Protein AF-A0A194PNR5-F1 (afdb_monomer_lite)

Structure (mmCIF, N/CA/C/O backbone):
data_AF-A0A194PNR5-F1
#
_entry.id   AF-A0A194PNR5-F1
#
loop_
_atom_site.group_PDB
_atom_site.id
_atom_site.type_symbol
_atom_site.label_atom_id
_atom_site.label_alt_id
_atom_site.label_comp_id
_atom_site.label_asym_id
_atom_site.label_entity_id
_atom_site.label_seq_id
_atom_site.pdbx_PDB_ins_code
_atom_site.Cartn_x
_atom_site.Cartn_y
_atom_site.Cartn_z
_atom_site.occupancy
_atom_site.B_iso_or_equiv
_atom_site.auth_seq_id
_atom_site.auth_comp_id
_atom_site.auth_asym_id
_atom_site.auth_atom_id
_atom_site.pdbx_PDB_model_num
ATOM 1 N N . MET A 1 1 ? -35.615 -24.068 -2.447 1.00 48.09 1 MET A N 1
ATOM 2 C CA . MET A 1 1 ? -34.932 -22.770 -2.609 1.00 48.09 1 MET A CA 1
ATOM 3 C C . MET A 1 1 ? -33.584 -23.070 -3.225 1.00 48.09 1 MET A C 1
ATOM 5 O O . MET A 1 1 ? -32.696 -23.543 -2.535 1.00 48.09 1 MET A O 1
ATOM 9 N N . SER A 1 2 ? -33.494 -22.966 -4.545 1.00 50.47 2 SER A N 1
ATOM 10 C CA . SER A 1 2 ? -32.242 -23.115 -5.280 1.00 50.47 2 SER A CA 1
ATOM 11 C C . SER A 1 2 ? -31.395 -21.875 -5.019 1.00 50.47 2 SER A C 1
ATOM 13 O O . SER A 1 2 ? -31.847 -20.767 -5.311 1.00 50.47 2 SER A O 1
ATOM 15 N N . CYS A 1 3 ? -30.203 -22.051 -4.447 1.00 43.62 3 CYS A N 1
ATOM 16 C CA . CYS A 1 3 ? -29.181 -21.012 -4.466 1.00 43.62 3 CYS A CA 1
ATOM 17 C C . CYS A 1 3 ? -28.987 -20.590 -5.930 1.00 43.62 3 CYS A C 1
ATOM 19 O O . CYS A 1 3 ? -28.830 -21.480 -6.773 1.00 43.62 3 CYS A O 1
ATOM 21 N N . PRO A 1 4 ? -29.049 -19.292 -6.274 1.00 53.44 4 PRO A N 1
ATOM 22 C CA . PRO A 1 4 ? -28.615 -18.875 -7.595 1.00 53.44 4 PRO A CA 1
ATOM 23 C C . PRO A 1 4 ? -27.159 -19.320 -7.735 1.00 53.44 4 PRO A C 1
ATOM 25 O O . PRO A 1 4 ? -26.351 -19.087 -6.835 1.00 53.44 4 PRO A O 1
ATOM 28 N N . ILE A 1 5 ? -26.863 -20.035 -8.820 1.00 54.12 5 ILE A N 1
ATOM 29 C CA . ILE A 1 5 ? -25.494 -20.327 -9.229 1.00 54.12 5 ILE A CA 1
ATOM 30 C C . ILE A 1 5 ? -24.894 -18.953 -9.503 1.00 54.12 5 ILE A C 1
ATOM 32 O O . ILE A 1 5 ? -25.179 -18.333 -10.522 1.00 54.12 5 ILE A O 1
ATOM 36 N N . GLN A 1 6 ? -24.197 -18.413 -8.511 1.00 61.06 6 GLN A N 1
ATOM 37 C CA . GLN A 1 6 ? -23.341 -17.260 -8.696 1.00 61.06 6 GLN A CA 1
ATOM 38 C C . GLN A 1 6 ? -22.326 -17.737 -9.731 1.00 61.06 6 GLN A C 1
ATOM 40 O O . GLN A 1 6 ? -21.701 -18.772 -9.505 1.00 61.06 6 GLN A O 1
ATOM 45 N N . ASP A 1 7 ? -22.252 -17.090 -10.893 1.00 58.50 7 ASP A N 1
ATOM 46 C CA . ASP A 1 7 ? -21.174 -17.341 -11.846 1.00 58.50 7 ASP A CA 1
ATOM 47 C C . ASP A 1 7 ? -19.871 -17.041 -11.097 1.00 58.50 7 ASP A C 1
ATOM 49 O O . ASP A 1 7 ? -19.477 -15.882 -10.960 1.00 58.50 7 ASP A O 1
ATOM 53 N N . VAL A 1 8 ? -19.276 -18.073 -10.492 1.00 61.47 8 VAL A N 1
ATOM 54 C CA . VAL A 1 8 ? -18.017 -17.967 -9.763 1.00 61.47 8 VAL A CA 1
ATOM 55 C C . VAL A 1 8 ? -16.959 -17.827 -10.840 1.00 61.47 8 VAL A C 1
ATOM 57 O O . VAL A 1 8 ? -16.452 -18.814 -11.366 1.00 61.47 8 VAL A O 1
ATOM 60 N N . VAL A 1 9 ? -16.712 -16.584 -11.245 1.00 67.00 9 VAL A N 1
ATOM 61 C CA . VAL A 1 9 ? -15.513 -16.242 -12.001 1.00 67.00 9 VAL A CA 1
ATOM 62 C C . VAL A 1 9 ? -14.339 -16.652 -11.119 1.00 67.00 9 VAL A C 1
ATOM 64 O O . VAL A 1 9 ? -14.309 -16.301 -9.942 1.00 67.00 9 VAL A O 1
ATOM 67 N N . GLU A 1 10 ? -13.431 -17.457 -11.662 1.00 80.19 10 GLU A N 1
ATOM 68 C CA . GLU A 1 10 ? -12.218 -17.859 -10.957 1.00 80.19 10 GLU A CA 1
ATOM 69 C C . GLU A 1 10 ? -11.399 -16.596 -10.661 1.00 80.19 10 GLU A C 1
ATOM 71 O O . GLU A 1 10 ? -11.011 -15.869 -11.570 1.00 80.19 10 GLU A O 1
ATOM 76 N N . GLU A 1 11 ? -11.252 -16.267 -9.379 1.00 84.81 11 GLU A N 1
ATOM 77 C CA . GLU A 1 11 ? -10.558 -15.060 -8.937 1.00 84.81 11 GLU A CA 1
ATOM 78 C C . GLU A 1 11 ? -9.052 -15.322 -8.922 1.00 84.81 11 GLU A C 1
ATOM 80 O O . GLU A 1 11 ? -8.588 -16.224 -8.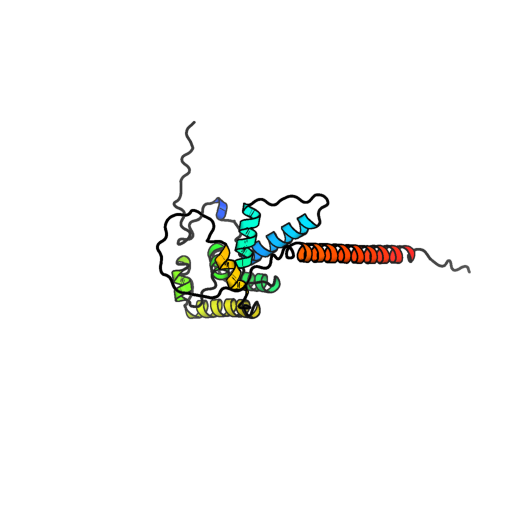220 1.00 84.81 11 GLU A O 1
ATOM 85 N N . ASP A 1 12 ? -8.284 -14.506 -9.641 1.00 87.31 12 ASP A N 1
ATOM 86 C CA . ASP A 1 12 ? -6.826 -14.588 -9.649 1.00 87.31 12 ASP A CA 1
ATOM 87 C C . ASP A 1 12 ? -6.188 -13.199 -9.542 1.00 87.31 12 ASP A C 1
ATOM 89 O O . ASP A 1 12 ? -6.235 -12.371 -10.454 1.00 87.31 12 ASP A O 1
ATOM 93 N N . ALA A 1 13 ? -5.542 -12.947 -8.403 1.00 87.56 13 ALA A N 1
ATOM 94 C CA . ALA A 1 13 ? -4.825 -11.704 -8.153 1.00 87.56 13 ALA A CA 1
ATOM 95 C C . ALA A 1 13 ? -3.566 -11.550 -9.027 1.00 87.56 13 ALA A C 1
ATOM 97 O O . ALA A 1 13 ? -3.143 -10.413 -9.256 1.00 87.56 13 ALA A O 1
ATOM 98 N N . ALA A 1 14 ? -2.975 -12.652 -9.508 1.00 87.38 14 ALA A N 1
ATOM 99 C CA . ALA A 1 14 ? -1.842 -12.633 -10.433 1.00 87.38 14 ALA A CA 1
ATOM 100 C C . ALA A 1 14 ? -2.248 -12.065 -11.800 1.00 87.38 14 ALA A C 1
ATOM 102 O O . ALA A 1 14 ? -1.509 -11.262 -12.366 1.00 87.38 14 ALA A O 1
ATOM 103 N N . ASP A 1 15 ? -3.458 -12.396 -12.253 1.00 86.50 15 ASP A N 1
ATOM 104 C CA . ASP A 1 15 ? -4.041 -11.935 -13.517 1.00 86.50 15 ASP A CA 1
ATOM 105 C C . ASP A 1 15 ? -4.930 -10.686 -13.361 1.00 86.50 15 ASP A C 1
ATO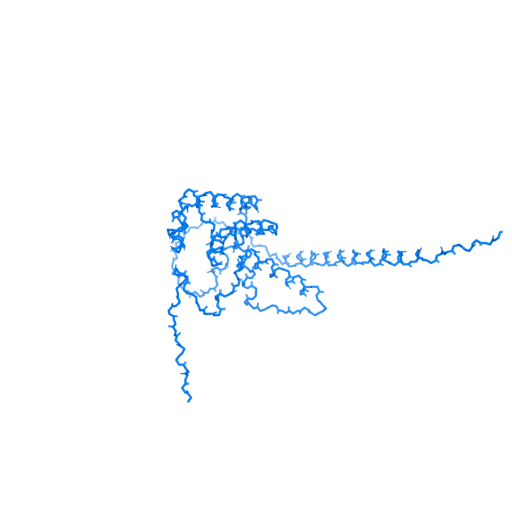M 107 O O . ASP A 1 15 ? -5.589 -10.253 -14.309 1.00 86.50 15 ASP A O 1
ATOM 111 N N . LEU A 1 16 ? -4.954 -10.080 -12.167 1.00 87.25 16 LEU A N 1
ATOM 112 C CA . LEU A 1 16 ? -5.816 -8.943 -11.813 1.00 87.25 16 LEU A CA 1
ATOM 113 C C . LEU A 1 16 ? -7.321 -9.221 -11.997 1.00 87.25 16 LEU A C 1
ATOM 115 O O . LEU A 1 16 ? -8.112 -8.299 -12.218 1.00 87.25 16 LEU A O 1
ATOM 119 N N . GLN A 1 17 ? -7.728 -10.481 -11.879 1.00 89.00 17 GLN A N 1
ATOM 120 C CA . GLN A 1 17 ? -9.115 -10.914 -11.934 1.00 89.00 17 GLN A CA 1
ATOM 121 C C . GLN A 1 17 ? -9.725 -10.819 -10.538 1.00 89.00 17 GLN A C 1
ATOM 123 O O . GLN A 1 17 ? -9.537 -11.687 -9.687 1.00 89.00 17 GLN A O 1
ATOM 128 N N . PHE A 1 18 ? -10.455 -9.731 -10.303 1.00 88.12 18 PHE A N 1
ATOM 129 C CA . PHE A 1 18 ? -11.165 -9.493 -9.052 1.00 88.12 18 PHE A CA 1
ATOM 130 C C . PHE A 1 18 ? -12.683 -9.560 -9.256 1.00 88.12 18 PHE A C 1
ATOM 132 O O . PHE A 1 18 ? -13.178 -9.229 -10.339 1.00 88.12 18 PHE A O 1
ATOM 139 N N . PRO A 1 19 ? -13.445 -9.907 -8.205 1.00 88.56 19 PRO A N 1
ATOM 140 C CA . PRO A 1 19 ? -14.896 -9.779 -8.211 1.00 88.56 19 PRO A CA 1
ATOM 141 C C . PRO A 1 19 ? -15.354 -8.353 -8.510 1.00 88.56 19 PRO A C 1
ATOM 143 O O . PRO A 1 19 ? -14.665 -7.372 -8.208 1.00 88.56 19 PRO A O 1
ATOM 146 N N . LYS A 1 20 ? -16.572 -8.224 -9.043 1.00 86.06 20 LYS A N 1
ATOM 147 C CA . LYS A 1 20 ? -17.168 -6.924 -9.400 1.00 86.06 20 LYS A CA 1
ATOM 148 C C . LYS A 1 20 ? -17.315 -5.998 -8.190 1.00 86.06 20 LYS A C 1
ATOM 150 O O . LYS A 1 20 ? -17.293 -4.780 -8.340 1.00 86.06 20 LYS A O 1
ATOM 155 N N . GLU A 1 21 ? -17.414 -6.554 -6.984 1.00 88.31 21 GLU A N 1
ATOM 156 C CA . GLU A 1 21 ? -17.430 -5.803 -5.728 1.00 88.31 21 GLU A CA 1
ATOM 157 C C . GLU A 1 21 ? -16.130 -5.012 -5.495 1.00 88.31 21 GLU A C 1
ATOM 159 O O . GLU A 1 21 ? -16.155 -3.970 -4.837 1.00 88.31 21 GLU A O 1
ATOM 164 N N . PHE A 1 22 ? -15.004 -5.467 -6.055 1.00 87.25 22 PHE A N 1
ATOM 165 C CA . PHE A 1 22 ? -13.685 -4.859 -5.874 1.00 87.25 22 PHE A CA 1
ATOM 166 C C . PHE A 1 22 ? -13.204 -4.029 -7.067 1.00 87.25 22 PHE A C 1
ATOM 168 O O . PHE A 1 22 ? -12.191 -3.342 -6.944 1.00 87.25 22 PHE A O 1
ATOM 175 N N . GLU A 1 23 ? -13.946 -4.000 -8.176 1.00 83.38 23 GLU A N 1
ATOM 176 C CA . GLU A 1 23 ? -13.578 -3.255 -9.390 1.00 83.38 23 GLU A CA 1
ATOM 177 C C . GLU A 1 23 ? -13.331 -1.761 -9.102 1.00 83.38 23 GLU A C 1
ATOM 179 O O . GLU A 1 23 ? -12.362 -1.162 -9.570 1.00 83.38 23 GLU A O 1
ATOM 184 N N . ASN A 1 24 ? -14.164 -1.165 -8.244 1.00 83.75 24 ASN A N 1
ATOM 185 C CA . ASN A 1 24 ? -14.037 0.236 -7.840 1.00 83.75 24 ASN A CA 1
ATOM 186 C C . ASN A 1 24 ? -13.426 0.428 -6.447 1.00 83.75 24 ASN A C 1
ATOM 188 O O . ASN A 1 24 ? -13.219 1.573 -6.034 1.00 83.75 24 ASN A O 1
ATOM 192 N N . ALA A 1 25 ? -13.090 -0.648 -5.733 1.00 88.75 25 ALA A N 1
ATOM 193 C CA . ALA A 1 25 ? -12.555 -0.555 -4.380 1.00 88.75 25 ALA A CA 1
ATOM 194 C C . ALA A 1 25 ? -11.219 0.197 -4.362 1.00 88.75 25 ALA A C 1
ATOM 196 O O . ALA A 1 25 ? -10.419 0.111 -5.295 1.00 88.75 25 ALA A O 1
ATOM 197 N N . GLU A 1 26 ? -10.975 0.978 -3.313 1.00 90.12 26 GLU A N 1
ATOM 198 C CA . GLU A 1 26 ? -9.664 1.576 -3.076 1.00 90.12 26 GLU A CA 1
ATOM 199 C C . GLU A 1 26 ? -8.825 0.682 -2.173 1.00 90.12 26 GLU A C 1
ATOM 201 O O . GLU A 1 26 ? -9.313 0.113 -1.198 1.00 90.12 26 GLU A O 1
ATOM 206 N N . THR A 1 27 ? -7.538 0.575 -2.495 1.00 92.94 27 THR A N 1
ATOM 207 C CA . THR A 1 27 ? -6.587 -0.177 -1.686 1.00 92.94 27 THR A CA 1
ATOM 208 C C . THR A 1 27 ? -5.983 0.712 -0.607 1.00 92.94 27 THR A C 1
ATOM 210 O O . THR A 1 27 ? -5.691 1.895 -0.824 1.00 92.94 27 THR A O 1
ATOM 213 N N . LEU A 1 28 ? -5.779 0.128 0.571 1.00 94.00 28 LEU A N 1
ATOM 214 C CA . LEU A 1 28 ? -5.094 0.772 1.684 1.00 94.00 28 LEU A CA 1
ATOM 215 C C . LEU A 1 28 ? -3.723 0.132 1.884 1.00 94.00 28 LEU A C 1
ATOM 217 O O . LEU A 1 28 ? -3.565 -1.088 1.828 1.00 94.00 28 LEU A O 1
ATOM 221 N N . LEU A 1 29 ? -2.726 0.969 2.137 1.00 93.75 29 LEU A N 1
ATOM 222 C CA . LEU A 1 29 ? -1.386 0.532 2.504 1.00 93.75 29 LEU A CA 1
ATOM 223 C C . LEU A 1 29 ? -1.382 0.060 3.958 1.00 93.75 29 LEU A C 1
ATOM 225 O O . LEU A 1 29 ? -2.070 0.640 4.797 1.00 93.75 29 LEU A O 1
ATOM 229 N N . ILE A 1 30 ? -0.525 -0.906 4.306 1.00 93.06 30 ILE A N 1
ATOM 230 C CA . ILE A 1 30 ? -0.388 -1.389 5.697 1.00 93.06 30 ILE A CA 1
ATOM 231 C C . ILE A 1 30 ? -0.116 -0.220 6.657 1.00 93.06 30 ILE A C 1
ATOM 233 O O . ILE A 1 30 ? -0.646 -0.172 7.763 1.00 93.06 30 ILE A O 1
ATOM 237 N N . SER A 1 31 ? 0.669 0.758 6.199 1.00 92.50 31 SER A N 1
ATOM 238 C CA . SER A 1 31 ? 1.000 1.955 6.979 1.00 92.50 31 SER A CA 1
ATOM 239 C C . SER A 1 31 ? -0.193 2.912 7.148 1.00 92.50 31 SER A C 1
ATOM 241 O O . SER A 1 31 ? -0.300 3.570 8.175 1.00 92.50 31 SER A O 1
ATOM 243 N N . GLU A 1 32 ? -1.106 2.989 6.173 1.00 92.81 32 GLU A N 1
ATOM 244 C CA . GLU A 1 32 ? -2.340 3.784 6.290 1.00 92.81 32 GLU A CA 1
ATOM 245 C C . GLU A 1 32 ? -3.322 3.121 7.251 1.00 92.81 32 GLU A C 1
ATOM 247 O O . GLU A 1 32 ? -3.893 3.791 8.110 1.00 92.81 32 GLU A O 1
ATOM 252 N N . VAL A 1 33 ? -3.482 1.799 7.133 1.00 94.56 33 VAL A N 1
ATOM 253 C CA . VAL A 1 33 ? -4.332 1.015 8.034 1.00 94.56 33 VAL A CA 1
ATOM 254 C C . VAL A 1 33 ? -3.855 1.184 9.473 1.00 94.56 33 VAL A C 1
ATOM 256 O O . VAL A 1 33 ? -4.669 1.479 10.341 1.00 94.56 33 VAL A O 1
ATOM 259 N N . ASP A 1 34 ? -2.547 1.095 9.719 1.00 93.94 34 ASP A N 1
ATOM 260 C CA . ASP A 1 34 ? -1.976 1.312 11.049 1.00 93.94 34 ASP A CA 1
ATOM 261 C C . ASP A 1 34 ? -2.380 2.667 11.645 1.00 93.94 34 ASP A C 1
ATOM 263 O O . ASP A 1 34 ? -2.903 2.730 12.755 1.00 93.94 34 ASP A O 1
ATOM 267 N N . MET A 1 35 ? -2.226 3.748 10.874 1.00 91.56 35 MET A N 1
ATOM 268 C CA . MET A 1 35 ? -2.596 5.093 11.316 1.00 91.56 35 MET A CA 1
ATOM 269 C C . MET A 1 35 ? -4.089 5.224 11.629 1.00 91.56 35 MET A C 1
ATOM 271 O O . MET A 1 35 ? -4.466 5.894 12.592 1.00 91.56 35 MET A O 1
ATOM 275 N N . LEU A 1 36 ? -4.949 4.607 10.814 1.00 93.31 36 LEU A N 1
ATOM 276 C CA . LEU A 1 36 ? -6.396 4.623 11.024 1.00 93.31 36 LEU A CA 1
ATOM 277 C C . LEU A 1 36 ? -6.778 3.860 12.297 1.00 93.31 36 LEU A C 1
ATOM 279 O O . LEU A 1 36 ? -7.606 4.340 13.075 1.00 93.31 36 LEU A O 1
ATOM 283 N N . LEU A 1 37 ? -6.154 2.704 12.537 1.00 93.75 37 LEU A N 1
ATOM 284 C CA . LEU A 1 37 ? -6.389 1.894 13.731 1.00 93.75 37 LEU A CA 1
ATOM 285 C C . LEU A 1 37 ? -5.850 2.582 14.994 1.00 93.75 37 LEU A C 1
ATOM 287 O O . LEU A 1 37 ? -6.561 2.639 15.998 1.00 93.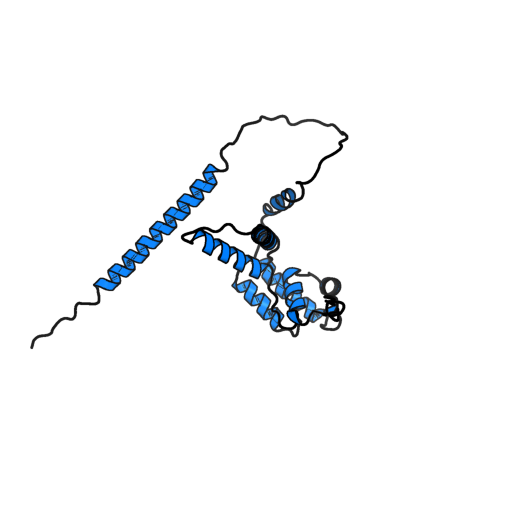75 37 LEU A O 1
ATOM 291 N N . GLU A 1 38 ? -4.651 3.172 14.944 1.00 91.69 38 GLU A N 1
ATOM 292 C CA . GLU A 1 38 ? -4.086 3.965 16.045 1.00 91.69 38 GLU A CA 1
ATOM 293 C C . GLU A 1 38 ? -4.993 5.160 16.386 1.00 91.69 38 GLU A C 1
ATOM 295 O O . GLU A 1 38 ? -5.307 5.392 17.556 1.00 91.69 38 GLU A O 1
ATOM 300 N N . HIS A 1 39 ? -5.495 5.876 15.375 1.00 91.94 39 HIS A N 1
ATOM 301 C CA . HIS A 1 39 ? -6.432 6.980 15.578 1.00 91.94 39 HIS A CA 1
ATOM 302 C C . HIS A 1 39 ? -7.758 6.509 16.191 1.00 91.94 39 HIS A C 1
ATOM 304 O O . HIS A 1 39 ? -8.251 7.114 17.144 1.00 91.94 39 HIS A O 1
ATOM 310 N N . ARG A 1 40 ? -8.326 5.399 15.700 1.00 90.88 40 ARG A N 1
ATOM 311 C CA . ARG A 1 40 ? -9.569 4.828 16.245 1.00 90.88 40 ARG A CA 1
ATOM 312 C C . ARG A 1 40 ? -9.405 4.378 17.698 1.00 90.88 40 ARG A C 1
ATOM 314 O O . ARG A 1 40 ? -10.345 4.539 18.483 1.00 90.88 40 ARG A O 1
ATOM 321 N N . LYS A 1 41 ? -8.229 3.851 18.054 1.00 89.75 41 LYS A N 1
ATOM 322 C CA . LYS A 1 41 ? -7.855 3.501 19.429 1.00 89.75 41 LYS A CA 1
ATOM 323 C C . LYS A 1 41 ? -7.780 4.737 20.321 1.00 89.75 41 LYS A C 1
ATOM 325 O O . LYS A 1 41 ? -8.433 4.767 21.359 1.00 89.75 41 LYS A O 1
ATOM 330 N N . ALA A 1 42 ? -7.080 5.782 19.884 1.00 89.94 42 ALA A N 1
ATOM 331 C CA . ALA A 1 42 ? -6.971 7.036 20.630 1.00 89.94 42 ALA A CA 1
ATOM 332 C C . ALA A 1 42 ? -8.338 7.707 20.861 1.00 89.94 42 ALA A C 1
ATOM 334 O O . ALA A 1 42 ? -8.605 8.215 21.949 1.00 89.94 42 ALA A O 1
ATOM 335 N N . GLN A 1 43 ? -9.233 7.667 19.866 1.00 90.06 43 GLN A N 1
ATOM 336 C CA . GLN A 1 43 ? -10.605 8.160 20.018 1.00 90.06 43 GLN A CA 1
ATOM 337 C C . GLN A 1 43 ? -11.368 7.405 21.113 1.00 90.06 43 GLN A C 1
ATOM 339 O O . GLN A 1 43 ? -12.049 8.035 21.918 1.00 90.06 43 GLN A O 1
ATOM 344 N N . ASN A 1 44 ? -11.216 6.082 21.174 1.00 89.50 44 ASN A N 1
ATOM 345 C CA . ASN A 1 44 ? -11.870 5.239 22.172 1.00 89.50 44 ASN A CA 1
ATOM 346 C C . ASN A 1 44 ? -11.375 5.513 23.597 1.00 89.50 44 ASN A C 1
ATOM 348 O O . ASN A 1 44 ? -12.180 5.630 24.509 1.00 89.50 44 ASN A O 1
ATOM 352 N N . GLU A 1 45 ? -10.065 5.701 23.773 1.00 87.69 45 GLU A N 1
ATOM 353 C CA . GLU A 1 45 ? -9.464 6.055 25.071 1.00 87.69 45 GLU A CA 1
ATOM 354 C C . GLU A 1 45 ? -9.904 7.443 25.575 1.00 87.69 45 GLU A C 1
ATOM 356 O O . GLU A 1 45 ? -9.832 7.736 26.771 1.00 87.69 45 GLU A O 1
ATOM 361 N N . SER A 1 46 ? -10.328 8.320 24.659 1.00 85.12 46 SER A N 1
ATOM 362 C CA . SER A 1 46 ? -10.817 9.666 24.969 1.00 85.12 46 SER A CA 1
ATOM 363 C C . SER A 1 46 ? -12.334 9.761 25.160 1.00 85.12 46 SER A C 1
ATOM 365 O O . SER A 1 46 ? -12.811 10.820 25.576 1.00 85.12 46 SER A O 1
ATOM 367 N N . ALA A 1 47 ? -13.076 8.696 24.840 1.00 85.69 47 ALA A N 1
ATOM 368 C CA . ALA A 1 47 ? -14.527 8.648 24.959 1.00 85.69 47 ALA A CA 1
ATOM 369 C C . ALA A 1 47 ? -14.967 8.527 26.427 1.00 85.69 47 ALA A C 1
ATOM 371 O O . ALA A 1 47 ? -14.214 8.060 27.281 1.00 85.69 47 ALA A O 1
ATOM 372 N N . GLU A 1 48 ? -16.191 8.970 26.724 1.00 75.38 48 GLU A N 1
ATOM 373 C CA . GLU A 1 48 ? -16.768 8.870 28.073 1.00 75.38 48 GLU A CA 1
ATOM 374 C C . GLU A 1 48 ? -17.012 7.411 28.482 1.00 75.38 48 GLU A C 1
ATOM 376 O O . GLU A 1 48 ? -16.810 7.057 29.643 1.00 75.38 48 GLU A O 1
ATOM 381 N N . GLU A 1 49 ? -17.356 6.562 27.509 1.00 78.44 49 GLU A N 1
ATOM 382 C CA . GLU A 1 49 ? -17.472 5.114 27.660 1.00 78.44 49 GLU A CA 1
ATOM 383 C C . GLU A 1 49 ? -16.454 4.417 26.750 1.00 78.44 49 GLU A C 1
ATOM 385 O O . GLU A 1 49 ? -16.559 4.447 25.520 1.00 78.44 49 GLU A O 1
ATOM 390 N N . GLU A 1 50 ? -15.446 3.801 27.366 1.00 79.19 50 GLU A N 1
ATOM 391 C CA . GLU A 1 50 ? -14.429 3.021 26.665 1.00 79.19 50 GLU A CA 1
ATOM 392 C C . GLU A 1 50 ? -15.042 1.694 26.199 1.00 79.19 50 GLU A C 1
ATOM 394 O O . GLU A 1 50 ? -15.510 0.895 27.010 1.00 79.19 50 GLU A O 1
ATOM 399 N N . GLN A 1 51 ? -15.045 1.452 24.888 1.00 83.56 51 GLN A N 1
ATOM 400 C CA . GLN A 1 51 ? -15.483 0.173 24.329 1.00 83.56 51 GLN A CA 1
ATOM 401 C C . GLN A 1 51 ? -14.285 -0.757 24.163 1.00 83.56 51 GLN A C 1
ATOM 403 O O . GLN A 1 51 ? -13.224 -0.336 23.702 1.00 83.56 51 GLN A O 1
ATOM 408 N N . GLU A 1 52 ? -14.443 -2.037 24.484 1.00 83.19 52 GLU A N 1
ATOM 409 C CA . GLU A 1 52 ? -13.411 -3.017 24.156 1.00 83.19 52 GLU A CA 1
ATOM 410 C C . GLU A 1 52 ? -13.368 -3.264 22.643 1.00 83.19 52 GLU A C 1
ATOM 412 O O . GLU A 1 52 ? -14.394 -3.412 21.973 1.00 83.19 52 GLU A O 1
ATOM 417 N N . PHE A 1 53 ? -12.159 -3.305 22.085 1.00 89.25 53 PHE A N 1
ATOM 418 C CA . PHE A 1 53 ? -11.971 -3.642 20.681 1.00 89.25 53 PHE A CA 1
ATOM 419 C C . PHE A 1 53 ? -12.103 -5.146 20.453 1.00 89.25 53 PHE A C 1
ATOM 421 O O . PHE A 1 53 ? -11.675 -5.954 21.274 1.00 89.25 53 PHE A O 1
ATOM 428 N N . SER A 1 54 ? -12.634 -5.524 19.288 1.00 92.88 54 SER A N 1
ATOM 429 C CA . SER A 1 54 ? -12.671 -6.930 18.881 1.00 92.88 54 SER A CA 1
ATOM 430 C C . SER A 1 54 ? -11.263 -7.533 18.798 1.00 92.88 54 SER A C 1
ATOM 432 O O . SER A 1 54 ? -10.278 -6.850 18.505 1.00 92.88 54 SER A O 1
ATOM 434 N N . GLU A 1 55 ? -11.168 -8.850 18.975 1.00 92.31 55 GLU A N 1
ATOM 435 C CA . GLU A 1 55 ? -9.904 -9.576 18.815 1.00 92.31 55 GLU A CA 1
ATOM 436 C C . GLU A 1 55 ? -9.296 -9.363 17.416 1.00 92.31 55 GLU A C 1
ATOM 438 O O . GLU A 1 55 ? -8.083 -9.200 17.278 1.00 92.31 55 GLU A O 1
ATOM 443 N N . VAL A 1 56 ? -10.144 -9.290 16.380 1.00 94.00 56 VAL A N 1
ATOM 444 C CA . VAL A 1 56 ? -9.730 -8.998 14.999 1.00 94.00 56 VAL A CA 1
ATOM 445 C C . VAL A 1 56 ? -9.055 -7.632 14.917 1.00 94.00 56 VAL A C 1
ATOM 447 O O . VAL A 1 56 ? -7.985 -7.520 14.329 1.00 94.00 56 VAL A O 1
ATOM 450 N N . PHE A 1 57 ? -9.619 -6.605 15.557 1.00 92.88 57 PHE A N 1
ATOM 451 C CA . PHE A 1 57 ? -9.022 -5.269 15.580 1.00 92.88 57 PHE A CA 1
ATOM 452 C C . PHE A 1 57 ? -7.627 -5.282 16.219 1.00 92.88 57 PHE A C 1
ATOM 454 O O . PHE A 1 57 ? -6.681 -4.737 15.651 1.00 92.88 57 PHE A O 1
ATOM 461 N N . MET A 1 58 ? -7.475 -5.945 17.369 1.00 90.56 58 MET A N 1
ATOM 462 C CA . MET A 1 58 ? -6.196 -6.017 18.086 1.00 90.56 58 MET A CA 1
ATOM 463 C C . MET A 1 58 ? -5.131 -6.798 17.308 1.00 90.56 58 MET A C 1
ATOM 465 O O . MET A 1 58 ? -3.969 -6.381 17.257 1.00 90.56 58 MET A O 1
ATOM 469 N N . LYS A 1 59 ? -5.520 -7.900 16.657 1.00 94.31 59 LYS A N 1
ATOM 470 C CA . LYS A 1 59 ? -4.635 -8.665 15.768 1.00 94.31 59 LYS A CA 1
ATOM 471 C C . LYS A 1 59 ? -4.191 -7.831 14.570 1.00 94.31 59 LYS A C 1
ATOM 473 O O . LYS A 1 59 ? -2.993 -7.783 14.295 1.00 94.31 59 LYS A O 1
ATOM 478 N N . THR A 1 60 ? -5.116 -7.134 13.908 1.00 94.00 60 THR A N 1
ATOM 479 C CA . THR A 1 60 ? -4.791 -6.283 12.756 1.00 94.00 60 THR A CA 1
ATOM 480 C C . THR A 1 60 ? -3.870 -5.139 13.159 1.00 94.00 60 THR A C 1
ATOM 482 O O . THR A 1 60 ? -2.853 -4.950 12.505 1.00 94.00 60 THR A O 1
ATOM 485 N N . LEU A 1 61 ? -4.144 -4.448 14.271 1.00 91.50 61 LEU A N 1
ATOM 486 C CA . LEU A 1 61 ? -3.273 -3.382 14.778 1.00 91.50 61 LEU A CA 1
ATOM 487 C C . LEU A 1 61 ? -1.860 -3.900 15.086 1.00 91.50 61 LEU A C 1
ATOM 489 O O . LEU A 1 61 ? -0.870 -3.248 14.773 1.00 91.50 61 LEU A O 1
ATOM 493 N N . THR A 1 62 ? -1.748 -5.092 15.674 1.00 91.44 62 THR A N 1
ATOM 494 C CA . THR A 1 62 ? -0.442 -5.706 15.960 1.00 91.44 62 THR A CA 1
ATOM 495 C C . THR A 1 62 ? 0.305 -6.033 14.667 1.00 91.44 62 THR A C 1
ATOM 497 O O . THR A 1 62 ? 1.491 -5.736 14.543 1.00 91.44 62 THR A O 1
ATOM 500 N N . TYR A 1 63 ? -0.386 -6.602 13.677 1.00 91.94 63 TYR A N 1
ATOM 501 C CA . TYR A 1 63 ? 0.191 -6.904 12.370 1.00 91.94 63 TYR A CA 1
ATOM 502 C C . TYR A 1 63 ? 0.663 -5.636 11.650 1.00 91.94 63 TYR A C 1
ATOM 504 O O . TYR A 1 63 ? 1.812 -5.562 11.210 1.00 91.94 63 TYR A O 1
ATOM 512 N N . THR A 1 64 ? -0.186 -4.611 11.572 1.00 92.44 64 THR A N 1
ATOM 513 C CA . THR A 1 64 ? 0.153 -3.364 10.880 1.00 92.44 64 THR A CA 1
ATOM 514 C C . THR A 1 64 ? 1.309 -2.647 11.558 1.00 92.44 64 THR A C 1
ATOM 516 O O . THR A 1 64 ? 2.193 -2.140 10.870 1.00 92.44 64 THR A O 1
ATOM 519 N N . ASN A 1 65 ? 1.389 -2.698 12.887 1.00 88.62 65 ASN A N 1
ATOM 520 C CA . ASN A 1 65 ? 2.484 -2.087 13.627 1.00 88.62 65 ASN A CA 1
ATOM 521 C C . ASN A 1 65 ? 3.834 -2.773 13.349 1.00 88.62 65 ASN A C 1
ATOM 523 O O . ASN A 1 65 ? 4.848 -2.088 13.217 1.00 88.62 65 ASN A O 1
ATOM 527 N N . MET A 1 66 ? 3.844 -4.104 13.192 1.00 86.06 66 MET A N 1
ATOM 528 C CA . MET A 1 66 ? 5.053 -4.874 12.867 1.00 86.06 66 MET A CA 1
ATOM 529 C C . MET A 1 66 ? 5.516 -4.683 11.418 1.00 86.06 66 MET A C 1
ATOM 531 O O . MET A 1 66 ? 6.718 -4.642 11.154 1.00 86.06 66 MET A O 1
ATOM 535 N N . PHE A 1 67 ? 4.577 -4.583 10.472 1.00 88.75 67 PHE A N 1
ATOM 536 C CA . PHE A 1 67 ? 4.883 -4.592 9.038 1.00 88.75 67 PHE A CA 1
ATOM 537 C C . PHE A 1 67 ? 4.811 -3.220 8.360 1.00 88.75 67 PHE A C 1
ATOM 539 O O . PHE A 1 67 ? 5.188 -3.116 7.187 1.00 88.75 67 PHE A O 1
ATOM 546 N N . LYS A 1 68 ? 4.399 -2.153 9.064 1.00 88.69 68 LYS A N 1
ATOM 547 C CA . LYS A 1 68 ? 4.412 -0.795 8.506 1.00 88.69 68 LYS A CA 1
ATOM 548 C C . LYS A 1 68 ? 5.813 -0.409 8.045 1.00 88.69 68 LYS A C 1
ATOM 550 O O . LYS A 1 68 ? 6.788 -0.461 8.793 1.00 88.69 68 LYS A O 1
ATOM 555 N N . LYS A 1 69 ? 5.906 0.002 6.783 1.00 86.75 69 LYS A N 1
ATOM 556 C CA . LYS A 1 69 ? 7.162 0.443 6.160 1.00 86.75 69 LYS A CA 1
ATOM 557 C C . LYS A 1 69 ? 7.389 1.940 6.334 1.00 86.75 69 LYS A C 1
ATOM 559 O O . LYS A 1 69 ? 8.531 2.393 6.329 1.00 86.75 69 LYS A O 1
ATOM 564 N N . PHE A 1 70 ? 6.313 2.701 6.521 1.00 87.62 70 PHE A N 1
ATOM 565 C CA . PHE A 1 70 ? 6.342 4.154 6.605 1.00 87.62 70 PHE A CA 1
ATOM 566 C C . PHE A 1 70 ? 5.656 4.603 7.897 1.00 87.62 70 PHE A C 1
ATOM 568 O O . PHE A 1 70 ? 4.538 4.193 8.186 1.00 87.62 70 PHE A O 1
ATOM 575 N N . LYS A 1 71 ? 6.328 5.446 8.686 1.00 84.25 71 LYS A N 1
ATOM 576 C CA . LYS A 1 71 ? 5.778 5.982 9.948 1.00 84.25 71 LYS A CA 1
ATOM 577 C C . LYS A 1 71 ? 5.181 7.382 9.786 1.00 84.25 71 LYS A C 1
ATOM 579 O O . LYS A 1 71 ? 4.286 7.766 10.527 1.00 84.25 71 LYS A O 1
ATOM 584 N N . ASN A 1 72 ? 5.677 8.145 8.813 1.00 87.06 72 ASN A N 1
ATOM 585 C CA . ASN A 1 72 ? 5.289 9.537 8.615 1.00 87.06 72 ASN A CA 1
ATOM 586 C C . ASN A 1 72 ? 4.132 9.640 7.616 1.00 87.06 72 ASN A C 1
ATOM 588 O O . ASN A 1 72 ? 4.249 9.157 6.487 1.00 87.06 72 ASN A O 1
ATOM 592 N N . LYS A 1 73 ? 3.067 10.359 7.994 1.00 88.88 73 LYS A N 1
ATOM 593 C CA . LYS A 1 73 ? 1.894 10.620 7.138 1.00 88.88 73 LYS A CA 1
ATOM 594 C C . LYS A 1 73 ? 2.270 11.225 5.784 1.00 88.88 73 LYS A C 1
ATOM 596 O O . LYS A 1 73 ? 1.764 10.808 4.749 1.00 88.88 73 LYS A O 1
ATOM 601 N N . GLU A 1 74 ? 3.182 12.194 5.794 1.00 90.75 74 GLU A N 1
ATOM 602 C CA . GLU A 1 74 ? 3.649 12.877 4.583 1.00 90.75 74 GLU A CA 1
ATOM 603 C C . GLU A 1 74 ? 4.388 11.924 3.639 1.00 90.75 74 GLU A C 1
ATOM 605 O O . GLU A 1 74 ? 4.188 11.961 2.429 1.00 90.75 74 GLU A O 1
ATOM 610 N N . THR A 1 75 ? 5.202 11.019 4.190 1.00 90.31 75 THR A N 1
ATOM 611 C CA . THR A 1 75 ? 5.914 10.005 3.404 1.00 90.31 75 THR A CA 1
ATOM 612 C C . THR A 1 75 ? 4.942 9.024 2.761 1.00 90.31 75 THR A C 1
ATOM 614 O O . THR A 1 75 ? 5.110 8.704 1.589 1.00 90.31 75 THR A O 1
ATOM 617 N N . ILE A 1 76 ? 3.911 8.593 3.492 1.00 90.88 76 ILE A N 1
ATOM 618 C CA . ILE A 1 76 ? 2.85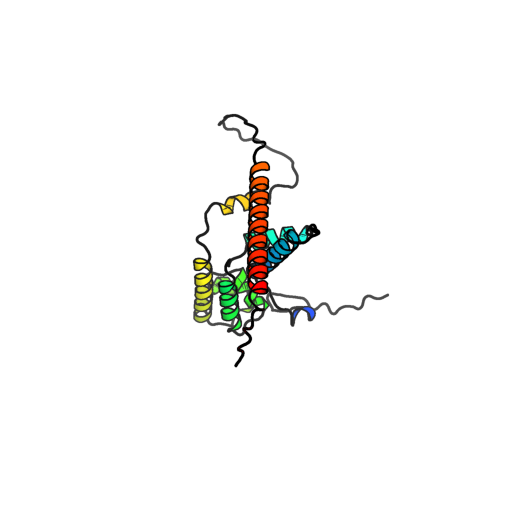9 7.709 2.972 1.00 90.88 76 ILE A CA 1
ATOM 619 C C . ILE A 1 76 ? 2.148 8.374 1.787 1.00 90.88 76 ILE A C 1
ATOM 621 O O . ILE A 1 76 ? 2.067 7.782 0.712 1.00 90.88 76 ILE A O 1
ATOM 625 N N . ALA A 1 77 ? 1.721 9.630 1.946 1.00 91.88 77 ALA A N 1
ATOM 626 C CA . ALA A 1 77 ? 1.082 10.389 0.872 1.00 91.88 77 ALA A CA 1
ATOM 627 C C . ALA A 1 77 ? 2.012 10.576 -0.340 1.00 91.88 77 ALA A C 1
ATOM 629 O O . ALA A 1 77 ? 1.589 10.411 -1.480 1.00 91.88 77 ALA A O 1
ATOM 630 N N . ALA A 1 78 ? 3.298 10.860 -0.111 1.00 91.75 78 ALA A N 1
ATOM 631 C CA . ALA A 1 78 ? 4.278 11.006 -1.184 1.00 91.75 78 ALA A CA 1
ATOM 632 C C . ALA A 1 78 ? 4.520 9.696 -1.955 1.00 91.75 78 ALA A C 1
ATOM 634 O O . ALA A 1 78 ? 4.644 9.728 -3.177 1.00 91.75 78 ALA A O 1
ATOM 635 N N . VAL A 1 79 ? 4.584 8.548 -1.266 1.00 92.00 79 VAL A N 1
ATOM 636 C CA . VAL A 1 79 ? 4.691 7.222 -1.905 1.00 92.00 79 VAL A CA 1
ATOM 637 C C . VAL A 1 79 ? 3.436 6.926 -2.722 1.00 92.00 79 VAL A C 1
ATOM 639 O O . VAL A 1 79 ? 3.545 6.503 -3.872 1.00 92.00 79 VAL A O 1
ATOM 642 N N . ARG A 1 80 ? 2.250 7.205 -2.169 1.00 91.62 80 ARG A N 1
ATOM 643 C CA . ARG A 1 80 ? 0.979 6.995 -2.867 1.00 91.62 80 ARG A CA 1
ATOM 644 C C . ARG A 1 80 ? 0.889 7.841 -4.134 1.00 91.62 80 ARG A C 1
ATOM 646 O O . ARG A 1 80 ? 0.609 7.295 -5.192 1.00 91.62 80 ARG A O 1
ATOM 653 N N . ASN A 1 81 ? 1.219 9.129 -4.057 1.00 92.50 81 ASN A N 1
ATOM 654 C CA . ASN A 1 81 ? 1.214 10.026 -5.215 1.00 92.50 81 ASN A CA 1
ATOM 655 C C . ASN A 1 81 ? 2.231 9.602 -6.285 1.00 92.50 81 ASN A C 1
ATOM 657 O O . ASN A 1 81 ? 1.933 9.667 -7.476 1.00 92.50 81 ASN A O 1
ATOM 661 N N . LEU A 1 82 ? 3.417 9.136 -5.872 1.00 91.75 82 LEU A N 1
ATOM 662 C CA . LEU A 1 82 ? 4.423 8.611 -6.796 1.00 91.75 82 LEU A CA 1
ATOM 663 C C . LEU A 1 82 ? 3.878 7.409 -7.578 1.00 91.75 82 LEU A C 1
ATOM 665 O O . LEU A 1 82 ? 3.976 7.382 -8.801 1.00 91.75 82 LEU A O 1
ATOM 669 N N . LEU A 1 83 ? 3.276 6.441 -6.889 1.00 90.00 83 LEU A N 1
ATOM 670 C CA . LEU A 1 83 ? 2.753 5.227 -7.516 1.00 90.00 83 LEU A CA 1
ATOM 671 C C . LEU A 1 83 ? 1.478 5.483 -8.330 1.00 90.00 83 LEU A C 1
ATOM 673 O O . LEU A 1 83 ? 1.321 4.913 -9.402 1.00 90.00 83 LEU A O 1
ATOM 677 N N . GLN A 1 84 ? 0.603 6.380 -7.871 1.00 88.50 84 GLN A N 1
ATOM 678 C CA . GLN A 1 84 ? -0.607 6.787 -8.597 1.00 88.50 84 GLN A CA 1
ATOM 679 C C . GLN A 1 84 ? -0.305 7.595 -9.864 1.00 88.50 84 GLN A C 1
ATOM 681 O O . GLN A 1 84 ? -1.127 7.626 -10.776 1.00 88.50 84 GLN A O 1
ATOM 686 N N . SER A 1 85 ? 0.866 8.238 -9.947 1.00 88.06 85 SER A N 1
ATOM 687 C CA . SER A 1 85 ? 1.307 8.893 -11.185 1.00 88.06 85 SER A CA 1
ATOM 688 C C . SER A 1 85 ? 1.572 7.895 -12.320 1.00 88.06 85 SER A C 1
ATOM 690 O O . SER A 1 85 ? 1.585 8.272 -13.493 1.00 88.06 85 SER A O 1
ATOM 692 N N . LYS A 1 86 ? 1.763 6.614 -11.983 1.00 87.25 86 LYS A N 1
ATOM 693 C CA . LYS A 1 86 ? 1.928 5.517 -12.933 1.00 87.25 86 LYS A CA 1
ATOM 694 C C . LYS A 1 86 ? 0.569 4.869 -13.209 1.00 87.25 86 LYS A C 1
ATOM 696 O O . LYS A 1 86 ? -0.285 4.789 -12.332 1.00 87.25 86 LYS A O 1
ATOM 701 N N . LYS A 1 87 ? 0.361 4.372 -14.434 1.00 86.25 87 LYS A N 1
ATOM 702 C CA . LYS A 1 87 ? -0.881 3.691 -14.863 1.00 86.25 87 LYS A CA 1
ATOM 703 C C . LYS A 1 87 ? -0.966 2.251 -14.325 1.00 86.25 87 LYS A C 1
ATOM 705 O O . LYS A 1 87 ? -1.148 1.310 -15.095 1.00 86.25 87 LYS A O 1
ATOM 710 N N . LEU A 1 88 ? -0.784 2.094 -13.019 1.00 89.00 88 LEU A N 1
ATOM 711 C CA . LEU A 1 88 ? -0.830 0.829 -12.291 1.00 89.00 88 LEU A CA 1
ATOM 712 C C . LEU A 1 88 ? -2.247 0.536 -11.796 1.00 89.00 88 LEU A C 1
ATOM 714 O O . LEU A 1 88 ? -3.023 1.448 -11.500 1.00 89.00 88 LEU A O 1
ATOM 718 N N . HIS A 1 89 ? -2.577 -0.744 -11.665 1.00 90.75 89 HIS A N 1
ATOM 719 C CA . HIS A 1 89 ? -3.790 -1.175 -10.988 1.00 90.75 89 HIS A CA 1
ATOM 720 C C . HIS A 1 89 ? -3.698 -0.874 -9.484 1.00 90.75 89 HIS A C 1
ATOM 722 O O . HIS A 1 89 ? -2.619 -0.890 -8.889 1.00 90.75 89 HIS A O 1
ATOM 728 N N . LYS A 1 90 ? -4.838 -0.630 -8.826 1.00 91.25 90 LYS A N 1
ATOM 729 C CA . LYS A 1 90 ? -4.873 -0.278 -7.393 1.00 91.25 90 LYS A CA 1
ATOM 730 C C . LYS A 1 90 ? -4.242 -1.365 -6.512 1.00 91.25 90 LYS A C 1
ATOM 732 O O . LYS A 1 90 ? -3.614 -1.050 -5.499 1.00 91.25 90 LYS A O 1
ATOM 737 N N . PHE A 1 91 ? -4.384 -2.628 -6.918 1.00 92.12 91 PHE A N 1
ATOM 738 C CA . PHE A 1 91 ? -3.717 -3.769 -6.290 1.00 92.12 91 PHE A CA 1
ATOM 739 C C . PHE A 1 91 ? -2.192 -3.677 -6.414 1.00 92.12 91 PHE A C 1
ATOM 741 O O . PHE A 1 91 ? -1.503 -3.716 -5.402 1.00 92.12 91 PHE A O 1
ATOM 748 N N . GLU A 1 92 ? -1.669 -3.463 -7.623 1.00 92.31 92 GLU A N 1
ATOM 749 C CA . GLU A 1 92 ? -0.226 -3.350 -7.883 1.00 92.31 92 GLU A CA 1
ATOM 750 C C . GLU A 1 92 ? 0.403 -2.207 -7.077 1.00 92.31 92 GLU A C 1
ATOM 752 O O . GLU A 1 92 ? 1.463 -2.377 -6.478 1.00 92.31 92 GLU A O 1
ATOM 757 N N . VAL A 1 93 ? -0.285 -1.060 -6.989 1.00 92.25 93 VAL A N 1
ATOM 758 C CA . VAL A 1 93 ? 0.142 0.088 -6.171 1.00 92.25 93 VAL A CA 1
ATOM 759 C C . VAL A 1 93 ? 0.315 -0.311 -4.704 1.00 92.25 93 VAL A C 1
ATOM 761 O O . VAL A 1 93 ? 1.340 -0.003 -4.093 1.00 92.25 93 VAL A O 1
ATOM 764 N N . ALA A 1 94 ? -0.669 -1.006 -4.130 1.00 92.62 94 ALA A N 1
ATOM 765 C CA . ALA A 1 94 ? -0.594 -1.440 -2.740 1.00 92.62 94 ALA A CA 1
ATOM 766 C C . ALA A 1 94 ? 0.471 -2.523 -2.532 1.00 92.62 94 ALA A C 1
ATOM 768 O O . ALA A 1 94 ? 1.236 -2.448 -1.569 1.00 92.62 94 ALA A O 1
ATOM 769 N N . SER A 1 95 ? 0.568 -3.489 -3.444 1.00 92.94 95 SER A N 1
ATOM 770 C CA . SER A 1 95 ? 1.544 -4.578 -3.385 1.00 92.94 95 SER A CA 1
ATOM 771 C C . SER A 1 95 ? 2.981 -4.055 -3.457 1.00 92.94 95 SER A C 1
ATOM 773 O O . SER A 1 95 ? 3.793 -4.407 -2.602 1.00 92.94 95 SER A O 1
ATOM 775 N N . LEU A 1 96 ? 3.285 -3.123 -4.369 1.00 92.75 96 LEU A N 1
ATOM 776 C CA . LEU A 1 96 ? 4.607 -2.491 -4.473 1.00 92.75 96 LEU A CA 1
ATOM 777 C C . LEU A 1 96 ? 4.988 -1.722 -3.202 1.00 92.75 96 LEU A C 1
ATOM 779 O O . LEU A 1 96 ? 6.106 -1.858 -2.705 1.00 92.75 96 LEU A O 1
ATOM 783 N N . ALA A 1 97 ? 4.061 -0.939 -2.648 1.00 92.56 97 ALA A N 1
ATOM 784 C CA . ALA A 1 97 ? 4.310 -0.144 -1.447 1.00 92.56 97 ALA A CA 1
ATOM 785 C C . ALA A 1 97 ? 4.405 -0.979 -0.156 1.00 92.56 97 ALA A C 1
ATOM 787 O O . ALA A 1 97 ? 5.061 -0.556 0.798 1.00 92.56 97 ALA A O 1
ATOM 788 N N . ASN A 1 98 ? 3.743 -2.137 -0.094 1.00 92.19 98 ASN A N 1
ATOM 789 C CA . ASN A 1 98 ? 3.766 -3.013 1.079 1.00 92.19 98 ASN A CA 1
ATOM 790 C C . ASN A 1 98 ? 4.983 -3.953 1.071 1.00 92.19 98 ASN A C 1
ATOM 792 O O . ASN A 1 98 ? 5.626 -4.131 2.111 1.00 92.19 98 ASN A O 1
ATOM 796 N N . LEU A 1 99 ? 5.304 -4.538 -0.089 1.00 91.56 99 LEU A N 1
ATOM 797 C CA . LEU A 1 99 ? 6.409 -5.487 -0.246 1.00 91.56 99 LEU A CA 1
ATOM 798 C C . LEU A 1 99 ? 7.761 -4.772 -0.348 1.00 91.56 99 LEU A C 1
ATOM 800 O O . LEU A 1 99 ? 8.724 -5.214 0.275 1.00 91.56 99 LEU A O 1
ATOM 804 N N . CYS A 1 100 ? 7.813 -3.624 -1.034 1.00 89.94 100 CYS A N 1
ATOM 805 C CA . CYS A 1 100 ? 9.036 -2.860 -1.302 1.00 89.94 100 CYS A CA 1
ATOM 806 C C . CYS A 1 100 ? 10.180 -3.734 -1.866 1.00 89.94 100 CYS A C 1
ATOM 808 O O . CYS A 1 100 ? 11.220 -3.825 -1.199 1.00 89.94 100 CYS A O 1
ATOM 810 N N . PRO A 1 101 ? 9.997 -4.363 -3.046 1.00 92.12 101 PRO A N 1
ATOM 811 C CA . PRO A 1 101 ? 11.027 -5.192 -3.671 1.00 92.12 101 PRO A CA 1
ATOM 812 C C . PRO A 1 101 ? 12.268 -4.366 -4.021 1.00 92.12 101 PRO A C 1
ATOM 814 O O . PRO A 1 101 ? 12.189 -3.151 -4.240 1.00 92.12 101 PRO A O 1
ATOM 817 N N . GLU A 1 102 ? 13.425 -5.023 -4.049 1.00 89.44 102 GLU A N 1
ATOM 818 C CA . GLU A 1 102 ? 14.707 -4.351 -4.246 1.00 89.44 102 GLU A CA 1
ATOM 819 C C . GLU A 1 102 ? 15.178 -4.345 -5.692 1.00 89.44 102 GLU A C 1
ATOM 821 O O . GLU A 1 102 ? 15.891 -3.434 -6.108 1.00 89.44 102 GLU A O 1
ATOM 826 N N . THR A 1 103 ? 14.744 -5.333 -6.468 1.00 92.31 103 THR A N 1
ATOM 827 C CA . THR A 1 103 ? 15.133 -5.495 -7.869 1.00 92.31 103 THR A CA 1
ATOM 828 C C . THR A 1 103 ? 13.903 -5.594 -8.773 1.00 92.31 103 THR A C 1
ATOM 830 O O . THR A 1 103 ? 12.847 -6.045 -8.319 1.00 92.31 103 THR A O 1
ATOM 833 N N . PRO A 1 104 ? 14.006 -5.181 -10.051 1.00 92.44 104 PRO A N 1
ATOM 834 C CA . PRO A 1 104 ? 12.906 -5.324 -11.005 1.00 92.44 104 PRO A CA 1
ATOM 835 C C . PRO A 1 104 ? 12.507 -6.794 -11.205 1.00 92.44 104 PRO A C 1
ATOM 837 O O . PRO A 1 104 ? 11.317 -7.085 -11.293 1.00 92.44 104 PRO A O 1
ATOM 840 N N . ASP A 1 105 ? 13.472 -7.717 -11.189 1.00 92.62 105 ASP A N 1
ATOM 841 C CA . ASP A 1 105 ? 13.216 -9.159 -11.297 1.00 92.62 105 ASP A CA 1
ATOM 842 C C . ASP A 1 105 ? 12.395 -9.684 -10.114 1.00 92.62 105 ASP A C 1
ATOM 844 O O . ASP A 1 105 ? 11.417 -10.403 -10.301 1.00 92.62 105 ASP A O 1
ATOM 848 N N . GLU A 1 106 ? 12.736 -9.275 -8.887 1.00 93.19 106 GLU A N 1
ATOM 849 C CA . GLU A 1 106 ? 11.953 -9.611 -7.694 1.00 93.19 106 GLU A CA 1
ATOM 850 C C . GLU A 1 106 ? 10.541 -9.019 -7.767 1.00 93.19 106 GLU A C 1
ATOM 852 O O . GLU A 1 106 ? 9.569 -9.698 -7.442 1.00 93.19 106 GLU A O 1
ATOM 857 N N . ALA A 1 107 ? 10.407 -7.769 -8.217 1.00 92.88 107 ALA A N 1
ATOM 858 C CA . ALA A 1 107 ? 9.106 -7.122 -8.341 1.00 92.88 107 ALA A CA 1
ATOM 859 C C . ALA A 1 107 ? 8.180 -7.871 -9.311 1.00 92.88 107 ALA A C 1
ATOM 861 O O . ALA A 1 107 ? 7.010 -8.066 -8.989 1.00 92.88 107 ALA A O 1
ATOM 862 N N . LYS A 1 108 ? 8.707 -8.330 -10.452 1.00 91.94 108 LYS A N 1
ATOM 863 C CA . LYS A 1 108 ? 7.965 -9.143 -11.428 1.00 91.94 108 LYS A CA 1
ATOM 864 C C . LYS A 1 108 ? 7.653 -10.540 -10.899 1.00 91.94 108 LYS A C 1
ATOM 866 O O . LYS A 1 108 ? 6.537 -11.013 -11.061 1.00 91.94 108 LYS A O 1
ATOM 871 N N . ALA A 1 109 ? 8.593 -11.167 -10.192 1.00 92.69 109 ALA A N 1
ATOM 872 C CA . ALA A 1 109 ? 8.370 -12.476 -9.583 1.00 92.69 109 ALA A CA 1
ATOM 873 C C . ALA A 1 109 ? 7.279 -12.447 -8.495 1.00 92.69 109 ALA A C 1
ATOM 875 O O . ALA A 1 109 ? 6.525 -13.405 -8.348 1.00 92.69 109 ALA A O 1
ATOM 876 N N . LEU A 1 110 ? 7.192 -11.358 -7.723 1.00 92.62 110 LEU A N 1
ATOM 877 C CA . LEU A 1 110 ? 6.171 -11.179 -6.686 1.00 92.62 110 LEU A CA 1
ATOM 878 C C . LEU A 1 110 ? 4.831 -10.690 -7.246 1.00 92.62 110 LEU A C 1
ATOM 880 O O . LEU A 1 110 ? 3.786 -10.975 -6.663 1.00 92.62 110 LEU A O 1
ATOM 884 N N . ILE A 1 111 ? 4.861 -9.916 -8.331 1.00 92.69 111 ILE A N 1
ATOM 885 C CA . ILE A 1 111 ? 3.686 -9.320 -8.965 1.00 92.69 111 ILE A CA 1
ATOM 886 C C . ILE A 1 111 ? 3.776 -9.600 -10.475 1.00 92.69 111 ILE A C 1
ATOM 888 O O . ILE A 1 111 ? 4.250 -8.745 -11.232 1.00 92.69 111 ILE A O 1
ATOM 892 N N . PRO A 1 112 ? 3.318 -10.781 -10.930 1.00 91.06 112 PRO A N 1
ATOM 893 C CA . PRO A 1 112 ? 3.450 -11.193 -12.329 1.00 91.06 112 PRO A CA 1
ATOM 894 C C . PRO A 1 112 ? 2.689 -10.272 -13.293 1.00 91.06 112 PRO A C 1
ATOM 896 O O . PRO A 1 112 ? 3.112 -10.089 -14.430 1.00 91.06 112 PRO A O 1
ATOM 899 N N . SER A 1 113 ? 1.641 -9.581 -12.829 1.00 90.00 113 SER A N 1
ATOM 900 C CA . SER A 1 113 ? 0.905 -8.596 -13.634 1.00 90.00 113 SER A CA 1
ATOM 901 C C . SER A 1 113 ? 1.742 -7.389 -14.090 1.00 90.00 113 SER A C 1
ATOM 903 O O . SER A 1 113 ? 1.321 -6.649 -14.981 1.00 90.00 113 SER A O 1
ATOM 905 N N . LEU A 1 114 ? 2.923 -7.162 -13.496 1.00 87.31 114 LEU A N 1
ATOM 906 C CA . LEU A 1 114 ? 3.853 -6.108 -13.914 1.00 87.31 114 LEU A CA 1
ATOM 907 C C . LEU A 1 114 ? 4.698 -6.499 -15.133 1.00 87.31 114 LEU A C 1
ATOM 909 O O . LEU A 1 114 ? 5.328 -5.622 -15.736 1.00 87.31 114 LEU A O 1
ATOM 913 N N . GLU A 1 115 ? 4.733 -7.779 -15.510 1.00 86.31 115 GLU A N 1
ATOM 914 C CA . GLU A 1 115 ? 5.476 -8.234 -16.682 1.00 86.31 115 GLU A CA 1
ATOM 915 C C . GLU A 1 115 ? 4.959 -7.561 -17.962 1.00 86.31 115 GLU A C 1
ATOM 917 O O . GLU A 1 115 ? 3.761 -7.454 -18.214 1.00 86.31 115 GLU A O 1
ATOM 922 N N . GLY A 1 116 ? 5.883 -7.032 -18.769 1.00 82.81 116 GLY A N 1
ATOM 923 C CA . GLY A 1 116 ? 5.555 -6.328 -20.012 1.00 82.81 116 GLY A CA 1
ATOM 924 C C . GLY A 1 116 ? 4.914 -4.942 -19.844 1.00 82.81 116 GLY A C 1
ATOM 925 O O . GLY A 1 116 ? 4.629 -4.297 -20.852 1.00 82.81 116 GLY A O 1
ATOM 926 N N . ARG A 1 117 ? 4.698 -4.449 -18.611 1.00 83.75 117 ARG A N 1
ATOM 927 C CA . ARG A 1 117 ? 4.125 -3.108 -18.366 1.00 83.75 117 ARG A CA 1
ATOM 928 C C . ARG A 1 117 ? 5.162 -1.994 -18.257 1.00 83.75 117 ARG A C 1
ATOM 930 O O . ARG A 1 117 ? 4.838 -0.851 -18.571 1.00 83.75 117 ARG A O 1
ATOM 937 N N . PHE A 1 118 ? 6.369 -2.318 -17.799 1.00 84.81 118 PHE A N 1
ATOM 938 C CA . PHE A 1 118 ? 7.473 -1.376 -17.615 1.00 84.81 118 PHE A CA 1
ATOM 939 C C . PHE A 1 118 ? 8.768 -1.941 -18.182 1.00 84.81 118 PHE A C 1
ATOM 941 O O . PHE A 1 118 ? 9.006 -3.148 -18.121 1.00 84.81 118 PHE A O 1
ATOM 948 N N . GLU A 1 119 ? 9.620 -1.037 -18.653 1.00 89.94 119 GLU A N 1
ATOM 949 C CA . GLU A 1 119 ? 11.029 -1.328 -18.896 1.00 89.94 119 GLU A CA 1
ATOM 950 C C . GLU A 1 119 ? 11.773 -1.473 -17.562 1.00 89.94 119 GLU A C 1
ATOM 952 O O . GLU A 1 119 ? 11.471 -0.774 -16.587 1.00 89.94 119 GLU A O 1
ATOM 957 N N . ASP A 1 120 ? 12.781 -2.343 -17.525 1.00 90.00 120 ASP A N 1
ATOM 958 C CA . ASP A 1 120 ? 13.516 -2.675 -16.295 1.00 90.00 120 ASP A CA 1
ATOM 959 C C . ASP A 1 120 ? 14.171 -1.452 -15.656 1.00 90.00 120 ASP A C 1
ATOM 961 O O . ASP A 1 120 ?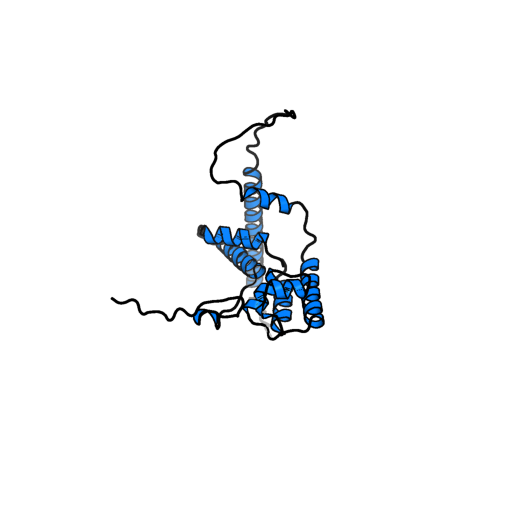 14.182 -1.323 -14.432 1.00 90.00 120 ASP A O 1
ATOM 965 N N . GLU A 1 121 ? 14.666 -0.527 -16.480 1.00 91.50 121 GLU A N 1
ATOM 966 C CA . GLU A 1 121 ? 15.288 0.711 -16.012 1.00 91.50 121 GLU A CA 1
ATOM 967 C C . GLU A 1 121 ? 14.261 1.657 -15.371 1.00 91.50 121 GLU A C 1
ATOM 969 O O . GLU A 1 121 ? 14.516 2.228 -14.312 1.00 91.50 121 GLU A O 1
ATOM 974 N N . GLU A 1 122 ? 13.063 1.784 -15.955 1.00 91.31 122 GLU A N 1
ATOM 975 C CA . GLU A 1 122 ? 11.999 2.608 -15.368 1.00 91.31 122 GLU A CA 1
ATOM 976 C C . GLU A 1 122 ? 11.513 2.012 -14.043 1.00 91.31 122 GLU A C 1
ATOM 978 O O . GLU A 1 122 ? 11.335 2.738 -13.057 1.00 91.31 122 GLU A O 1
ATOM 983 N N . LEU A 1 123 ? 11.326 0.690 -14.005 1.00 91.50 123 LEU A N 1
ATOM 984 C CA . LEU A 1 123 ? 10.911 -0.013 -12.799 1.00 91.50 123 LEU A CA 1
ATOM 985 C C . LEU A 1 123 ? 11.971 0.116 -11.703 1.00 91.50 123 LEU A C 1
ATOM 987 O O . LEU A 1 123 ? 11.632 0.408 -10.559 1.00 91.50 123 LEU A O 1
ATOM 991 N N . ARG A 1 124 ? 13.253 -0.017 -12.048 1.00 93.00 124 ARG A N 1
ATOM 992 C CA . ARG A 1 124 ? 14.364 0.163 -11.110 1.00 93.00 124 ARG A CA 1
ATOM 993 C C . ARG A 1 124 ? 14.364 1.553 -10.477 1.00 93.00 124 ARG A C 1
ATOM 995 O O . ARG A 1 124 ? 14.407 1.649 -9.253 1.00 93.00 124 ARG A O 1
ATOM 1002 N N . ILE A 1 125 ? 14.233 2.612 -11.279 1.00 92.38 125 ILE A N 1
ATOM 1003 C CA . ILE A 1 125 ? 14.167 3.996 -10.775 1.00 92.38 125 ILE A CA 1
ATOM 1004 C C . ILE A 1 125 ? 12.985 4.165 -9.808 1.00 92.38 125 ILE A C 1
ATOM 1006 O O . ILE A 1 125 ? 13.129 4.757 -8.736 1.00 92.38 125 ILE A O 1
ATOM 1010 N N . LEU A 1 126 ? 11.818 3.611 -10.151 1.00 91.94 126 LEU A N 1
ATOM 1011 C CA . LEU A 1 126 ? 10.632 3.669 -9.296 1.00 91.94 126 LEU A CA 1
ATOM 1012 C C . LEU A 1 126 ? 10.856 2.962 -7.948 1.00 91.94 126 LEU A C 1
ATOM 1014 O O . LEU A 1 126 ? 10.467 3.490 -6.902 1.00 91.94 126 LEU A O 1
ATOM 1018 N N . LEU A 1 127 ? 11.482 1.783 -7.960 1.00 92.06 127 LEU A N 1
ATOM 1019 C CA . LEU A 1 127 ? 11.804 1.025 -6.749 1.00 92.06 127 LEU A CA 1
ATOM 1020 C C . LEU A 1 127 ? 12.820 1.769 -5.873 1.00 92.06 127 LEU A C 1
ATOM 1022 O O . LEU A 1 127 ? 12.603 1.893 -4.664 1.00 92.06 127 LEU A O 1
ATOM 1026 N N . ASP A 1 128 ? 13.863 2.346 -6.467 1.00 91.81 128 ASP A N 1
ATOM 1027 C CA . ASP A 1 128 ? 14.868 3.150 -5.760 1.00 91.81 128 ASP A CA 1
ATOM 1028 C C . ASP A 1 128 ? 14.238 4.386 -5.084 1.00 91.81 128 ASP A C 1
ATOM 1030 O O . ASP A 1 128 ? 14.555 4.732 -3.935 1.00 91.81 128 ASP A O 1
ATOM 1034 N N . ASP A 1 129 ? 13.263 5.021 -5.738 1.00 91.00 129 ASP A N 1
ATOM 1035 C CA . ASP A 1 129 ? 12.506 6.144 -5.185 1.00 91.00 129 ASP A CA 1
ATOM 1036 C C . ASP A 1 129 ? 11.626 5.754 -3.988 1.00 91.00 129 ASP A C 1
ATOM 1038 O O . ASP A 1 129 ? 11.448 6.555 -3.053 1.00 91.00 129 ASP A O 1
ATOM 1042 N N . ILE A 1 130 ? 11.050 4.547 -4.003 1.00 90.12 130 ILE A N 1
ATOM 1043 C CA . ILE A 1 130 ? 10.277 3.983 -2.885 1.00 90.12 130 ILE A CA 1
ATOM 1044 C C . ILE A 1 130 ? 11.223 3.651 -1.727 1.00 90.12 130 ILE A C 1
ATOM 1046 O O . ILE A 1 130 ? 10.968 4.035 -0.579 1.00 90.12 130 ILE A O 1
ATOM 1050 N N . GLN A 1 131 ? 12.355 3.009 -2.014 1.00 87.88 131 GLN A N 1
ATOM 1051 C CA . GLN A 1 131 ? 13.359 2.667 -1.008 1.00 87.88 131 GLN A CA 1
ATOM 1052 C C . GLN A 1 131 ? 13.960 3.900 -0.337 1.00 87.88 131 GLN A C 1
ATOM 1054 O O . GLN A 1 131 ? 14.117 3.928 0.886 1.00 87.88 131 GLN A O 1
ATOM 1059 N N . THR A 1 132 ? 14.231 4.958 -1.095 1.00 87.94 132 THR A N 1
ATOM 1060 C CA . THR A 1 132 ? 14.735 6.224 -0.550 1.00 87.94 132 THR A CA 1
ATOM 1061 C C . THR A 1 132 ? 13.771 6.806 0.487 1.00 87.94 132 THR A C 1
ATOM 1063 O O . THR A 1 132 ? 14.194 7.319 1.529 1.00 87.94 132 THR A O 1
ATOM 1066 N N . LYS A 1 133 ? 12.459 6.687 0.249 1.00 85.00 133 LYS A N 1
ATOM 1067 C CA . LYS A 1 133 ? 11.411 7.114 1.191 1.00 85.00 133 LYS A CA 1
ATOM 1068 C C . LYS A 1 133 ? 11.306 6.178 2.403 1.00 85.00 133 LYS A C 1
ATOM 1070 O O . LYS A 1 133 ? 11.074 6.663 3.510 1.00 85.00 133 LYS A O 1
ATOM 1075 N N . ARG A 1 134 ? 11.563 4.875 2.231 1.00 80.56 134 ARG A N 1
ATOM 1076 C CA . ARG A 1 134 ? 11.658 3.871 3.313 1.00 80.56 134 ARG A CA 1
ATOM 1077 C C . ARG A 1 134 ? 12.836 4.147 4.255 1.00 80.56 134 ARG A C 1
ATOM 1079 O O . ARG A 1 134 ? 12.656 4.186 5.467 1.00 80.56 134 ARG A O 1
ATOM 1086 N N . ILE A 1 135 ? 14.037 4.375 3.720 1.00 64.62 135 ILE A N 1
ATOM 1087 C CA . ILE A 1 135 ? 15.272 4.549 4.513 1.00 64.62 135 ILE A CA 1
ATOM 1088 C C . ILE A 1 135 ? 15.208 5.816 5.372 1.00 64.62 135 ILE A C 1
ATOM 1090 O O . ILE A 1 135 ? 15.582 5.794 6.547 1.00 64.62 135 ILE A O 1
ATOM 1094 N N . LYS A 1 136 ? 14.668 6.909 4.820 1.00 54.81 136 LYS A N 1
ATOM 1095 C CA . LYS A 1 136 ? 14.435 8.152 5.572 1.00 54.81 136 LYS A CA 1
ATOM 1096 C C . LYS A 1 136 ? 13.455 7.963 6.741 1.00 54.81 136 LYS A C 1
ATOM 1098 O O . LYS A 1 136 ? 13.486 8.757 7.677 1.00 54.81 136 LYS A O 1
ATOM 1103 N N . ALA A 1 137 ? 12.631 6.913 6.719 1.00 52.16 137 ALA A N 1
ATOM 1104 C CA . ALA A 1 137 ? 11.638 6.619 7.748 1.00 52.16 137 ALA A CA 1
ATOM 1105 C C . ALA A 1 137 ? 12.154 5.746 8.914 1.00 52.16 137 ALA A C 1
ATOM 1107 O O . ALA A 1 137 ? 11.436 5.597 9.906 1.00 52.16 137 ALA A O 1
ATOM 1108 N N . GLY A 1 138 ? 13.382 5.204 8.876 1.00 46.34 138 GLY A N 1
ATOM 1109 C CA . GLY A 1 138 ? 13.896 4.481 10.042 1.00 46.34 138 GLY A CA 1
ATOM 1110 C C . GLY A 1 138 ? 15.192 3.699 9.853 1.00 46.34 138 GLY A C 1
ATOM 1111 O O . GLY A 1 138 ? 15.229 2.652 9.216 1.00 46.34 138 GLY A O 1
ATOM 1112 N N . ARG A 1 139 ? 16.238 4.127 10.568 1.00 42.44 139 ARG A N 1
ATOM 1113 C CA . ARG A 1 139 ? 17.285 3.226 11.063 1.00 42.44 139 ARG A CA 1
ATOM 1114 C C . ARG A 1 139 ? 16.629 2.300 12.091 1.00 42.44 139 ARG A C 1
ATOM 1116 O O . ARG A 1 139 ? 16.397 2.717 13.224 1.00 42.44 139 ARG A O 1
ATOM 1123 N N . TRP A 1 140 ? 16.293 1.079 11.691 1.00 44.25 140 TRP A N 1
ATOM 1124 C CA . TRP A 1 140 ? 15.742 0.049 12.573 1.00 44.25 140 TRP A CA 1
ATOM 1125 C C . TRP A 1 140 ? 16.620 -0.095 13.829 1.00 44.25 140 TRP A C 1
ATOM 1127 O O . TRP A 1 140 ? 17.798 -0.455 13.740 1.00 44.25 140 TRP A O 1
ATOM 1137 N N . ARG A 1 141 ? 16.090 0.218 15.021 1.00 47.94 141 ARG A N 1
ATOM 1138 C CA . ARG A 1 141 ? 16.779 -0.133 16.271 1.00 47.94 141 ARG A CA 1
ATOM 1139 C C . ARG A 1 141 ? 16.617 -1.639 16.456 1.00 47.94 141 ARG A C 1
ATOM 1141 O O . ARG A 1 141 ? 15.504 -2.119 16.617 1.00 47.94 141 ARG A O 1
ATOM 1148 N N . ARG A 1 142 ? 17.743 -2.362 16.495 1.00 46.81 142 ARG A N 1
ATOM 1149 C CA . ARG A 1 142 ? 17.879 -3.825 16.693 1.00 46.81 142 ARG A CA 1
ATOM 1150 C C . ARG A 1 142 ? 17.051 -4.457 17.835 1.00 46.81 142 ARG A C 1
ATOM 1152 O O . ARG A 1 142 ? 17.026 -5.675 17.936 1.00 46.81 142 ARG A O 1
ATOM 1159 N N . HIS A 1 143 ? 16.379 -3.677 18.679 1.00 41.06 143 HIS A N 1
ATOM 1160 C CA . HIS A 1 143 ? 15.572 -4.168 19.799 1.00 41.06 143 HIS A CA 1
ATOM 1161 C C . HIS A 1 143 ? 14.158 -4.652 19.422 1.00 41.06 143 HIS A C 1
ATOM 1163 O O . HIS A 1 143 ? 13.567 -5.395 20.200 1.00 41.06 143 HIS A O 1
ATOM 1169 N N . GLU A 1 144 ? 13.614 -4.294 18.254 1.00 48.88 144 GLU A N 1
ATOM 1170 C CA . GLU A 1 144 ? 12.244 -4.695 17.863 1.00 48.88 144 GLU A CA 1
ATOM 1171 C C . GLU A 1 144 ? 12.145 -6.148 17.345 1.00 48.88 144 GLU A C 1
ATOM 1173 O O . GLU A 1 144 ? 11.057 -6.717 17.314 1.00 48.88 144 GLU A O 1
ATOM 1178 N N . LEU A 1 145 ? 13.272 -6.814 17.057 1.00 47.41 145 LEU A N 1
ATOM 1179 C CA . LEU A 1 145 ? 13.301 -8.234 16.663 1.00 47.41 145 LEU A CA 1
ATOM 1180 C C . LEU A 1 145 ? 12.953 -9.205 17.812 1.00 47.41 145 LEU A C 1
ATOM 1182 O O . LEU A 1 145 ? 12.584 -10.349 17.558 1.00 47.41 145 LEU A O 1
ATOM 1186 N N . ALA A 1 146 ? 13.016 -8.769 19.076 1.00 45.47 146 ALA A N 1
ATOM 1187 C CA . ALA A 1 146 ? 12.730 -9.630 20.231 1.00 45.47 146 ALA A CA 1
ATOM 1188 C C . ALA A 1 146 ? 11.223 -9.847 20.499 1.00 45.47 146 ALA A C 1
ATOM 1190 O O . ALA A 1 146 ? 10.861 -10.736 21.274 1.00 45.47 146 ALA A O 1
ATOM 1191 N N . ALA A 1 147 ? 10.340 -9.057 19.876 1.00 45.91 147 ALA A N 1
ATOM 1192 C CA . ALA A 1 147 ? 8.890 -9.220 20.003 1.00 45.91 147 ALA A CA 1
ATOM 1193 C C . ALA A 1 147 ? 8.337 -10.300 19.052 1.00 45.91 147 ALA A C 1
ATOM 1195 O O . ALA A 1 147 ? 7.455 -11.061 19.448 1.00 45.91 147 ALA A O 1
ATOM 1196 N N . CYS A 1 148 ? 8.921 -10.454 17.854 1.00 43.84 148 CYS A N 1
ATOM 1197 C CA . CYS A 1 148 ? 8.505 -11.475 16.882 1.00 43.84 148 CYS A CA 1
ATOM 1198 C C . CYS A 1 148 ? 8.680 -12.915 17.389 1.00 43.84 148 CYS A C 1
ATOM 1200 O O . CYS A 1 148 ? 7.905 -13.791 17.021 1.00 43.84 148 CYS A O 1
ATOM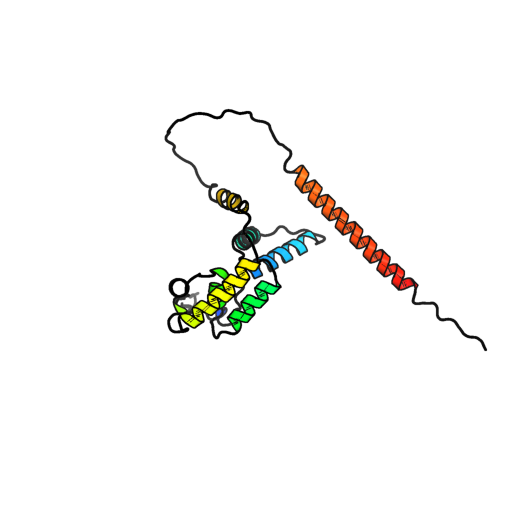 1202 N N . ALA A 1 149 ? 9.644 -13.173 18.278 1.00 42.12 149 ALA A N 1
ATOM 1203 C CA . ALA A 1 149 ? 9.894 -14.520 18.795 1.00 42.12 149 ALA A CA 1
ATOM 1204 C C . ALA A 1 149 ? 8.868 -15.002 19.844 1.00 42.12 149 ALA A C 1
ATOM 1206 O O . ALA A 1 149 ? 8.884 -16.175 20.208 1.00 42.12 149 ALA A O 1
ATOM 1207 N N . ARG A 1 150 ? 7.980 -14.133 20.355 1.00 39.72 150 ARG A N 1
ATOM 1208 C CA . ARG A 1 150 ? 7.029 -14.503 21.423 1.00 39.72 150 ARG A CA 1
ATOM 1209 C C . ARG A 1 150 ? 5.629 -14.891 20.944 1.00 39.72 150 ARG A C 1
ATOM 1211 O O . ARG A 1 150 ? 4.898 -15.493 21.720 1.00 39.72 150 ARG A O 1
ATOM 1218 N N . ILE A 1 151 ? 5.264 -14.614 19.690 1.00 46.47 151 ILE A N 1
ATOM 1219 C CA . ILE A 1 151 ? 3.902 -14.868 19.177 1.00 46.47 151 ILE A CA 1
ATOM 1220 C C . ILE A 1 151 ? 3.746 -16.279 18.565 1.00 46.47 151 ILE A C 1
ATOM 1222 O O . ILE A 1 151 ? 2.623 -16.749 18.420 1.00 46.47 151 ILE A O 1
ATOM 1226 N N . SER A 1 152 ? 4.831 -17.022 18.289 1.00 40.88 152 SER A N 1
ATOM 1227 C CA . SER A 1 152 ? 4.730 -18.376 17.701 1.00 40.88 152 SER A CA 1
ATOM 1228 C C . SER A 1 152 ? 4.736 -19.542 18.701 1.00 40.88 152 SER A C 1
ATOM 1230 O O . SER A 1 152 ? 4.750 -20.692 18.271 1.00 40.88 152 SER A O 1
ATOM 1232 N N . CYS A 1 153 ? 4.762 -19.296 20.015 1.00 35.06 153 CYS A N 1
ATOM 1233 C CA . CYS A 1 153 ? 4.949 -20.359 21.013 1.00 35.06 153 CYS A CA 1
ATOM 1234 C C . CYS A 1 153 ? 3.834 -20.391 22.064 1.00 35.06 153 CYS A C 1
ATOM 1236 O O . CYS A 1 153 ? 4.101 -20.415 23.262 1.00 35.06 153 CYS A O 1
ATOM 1238 N N . THR A 1 154 ? 2.579 -20.433 21.624 1.00 48.28 154 THR A N 1
ATOM 1239 C CA . THR A 1 154 ? 1.447 -20.853 22.465 1.00 48.28 154 THR A CA 1
ATOM 1240 C C . THR A 1 154 ? 0.488 -21.737 21.671 1.00 48.28 154 THR A C 1
ATOM 1242 O O . THR A 1 154 ? -0.634 -21.355 21.361 1.00 48.28 154 THR A O 1
ATOM 1245 N N . SER A 1 155 ? 0.912 -22.960 21.344 1.00 41.03 155 SER A N 1
ATOM 1246 C CA . SER A 1 155 ? -0.021 -24.092 21.246 1.00 41.03 155 SER A CA 1
ATOM 1247 C C . SER A 1 155 ? 0.690 -25.453 21.280 1.00 41.03 155 SER A C 1
ATOM 1249 O O . SER A 1 155 ? 1.494 -25.782 20.422 1.00 41.03 155 SER A O 1
ATOM 1251 N N . HIS A 1 156 ? 0.290 -26.232 22.291 1.00 38.34 156 HIS A N 1
ATOM 1252 C CA . HIS A 1 156 ? 0.309 -27.694 22.410 1.00 38.34 156 HIS A CA 1
ATOM 1253 C C . HIS A 1 156 ? 1.651 -28.432 22.558 1.00 38.34 156 HIS A C 1
ATOM 1255 O O . HIS A 1 156 ? 2.495 -28.492 21.672 1.00 38.34 156 HIS A O 1
ATOM 1261 N N . GLY A 1 157 ? 1.803 -29.060 23.729 1.00 37.38 157 GLY A N 1
ATOM 1262 C CA . GLY A 1 157 ? 2.926 -29.921 24.062 1.00 37.38 157 GLY A CA 1
ATOM 1263 C C . GLY A 1 157 ? 2.814 -31.336 23.499 1.00 37.38 157 GLY A C 1
ATOM 1264 O O . GLY A 1 157 ? 1.726 -31.872 23.319 1.00 37.38 157 GLY A O 1
ATOM 1265 N N . SER A 1 158 ? 3.966 -31.970 23.296 1.00 39.47 158 SER A N 1
ATOM 1266 C CA . SER A 1 158 ? 4.356 -33.248 23.911 1.00 39.47 158 SER A CA 1
ATOM 1267 C C . SER A 1 158 ? 5.713 -33.716 23.356 1.00 39.47 158 SER A C 1
ATOM 1269 O O . SER A 1 158 ? 6.046 -33.483 22.203 1.00 39.47 158 SER A O 1
ATOM 1271 N N . ASN A 1 159 ? 6.469 -34.393 24.227 1.00 34.38 159 ASN A N 1
ATOM 1272 C CA . ASN A 1 159 ? 7.716 -35.144 24.014 1.00 34.38 159 ASN A CA 1
ATOM 1273 C C . ASN A 1 159 ? 9.059 -34.410 23.790 1.00 34.38 159 ASN A C 1
ATOM 1275 O O . ASN A 1 159 ? 9.389 -33.923 22.715 1.00 34.38 159 ASN A O 1
ATOM 1279 N N . LYS A 1 160 ? 9.901 -34.481 24.839 1.00 39.84 160 LYS A N 1
ATOM 1280 C CA . LYS A 1 160 ? 11.375 -34.365 24.795 1.00 39.84 160 LYS A CA 1
ATOM 1281 C C . LYS A 1 160 ? 11.993 -35.622 24.140 1.00 39.84 160 LYS A C 1
ATOM 1283 O O . LYS A 1 160 ? 11.349 -36.669 24.148 1.00 39.84 160 LYS A O 1
ATOM 1288 N N . PRO A 1 161 ? 13.258 -35.566 23.674 1.00 40.44 161 PRO A N 1
ATOM 1289 C CA . PRO A 1 161 ? 14.390 -35.906 24.560 1.00 40.44 161 PRO A CA 1
ATOM 1290 C C . PRO A 1 161 ? 15.557 -34.894 24.462 1.00 40.44 161 PRO A C 1
ATOM 1292 O O . PRO A 1 161 ? 15.884 -34.392 23.398 1.00 40.44 161 PRO A O 1
ATOM 1295 N N . ILE A 1 162 ? 16.060 -34.385 25.593 1.00 34.12 162 ILE A N 1
ATOM 1296 C CA . ILE A 1 162 ? 17.351 -34.742 26.229 1.00 34.12 162 ILE A CA 1
ATOM 1297 C C . ILE A 1 162 ? 18.574 -34.606 25.302 1.00 34.12 162 ILE A C 1
ATOM 1299 O O . ILE A 1 162 ? 18.971 -35.580 24.677 1.00 34.12 162 ILE A O 1
ATOM 1303 N N . ILE A 1 163 ? 19.269 -33.462 25.387 1.00 36.16 163 ILE A N 1
ATOM 1304 C CA . ILE A 1 163 ? 20.739 -33.413 25.483 1.00 36.16 163 ILE A CA 1
ATOM 1305 C C . ILE A 1 163 ? 21.099 -32.403 26.583 1.00 36.16 163 ILE A C 1
ATOM 1307 O O . ILE A 1 163 ? 20.633 -31.265 26.596 1.00 36.16 163 ILE A O 1
ATOM 1311 N N . LYS A 1 164 ? 21.866 -32.884 27.564 1.00 35.50 164 LYS A N 1
ATOM 1312 C CA . LYS A 1 164 ? 22.392 -32.154 28.721 1.00 35.50 164 LYS A CA 1
ATOM 1313 C C . LYS A 1 164 ? 23.648 -31.378 28.315 1.00 35.50 164 LYS A C 1
ATOM 1315 O O . LYS A 1 164 ? 24.506 -31.974 27.683 1.00 35.50 164 LYS A O 1
ATOM 1320 N N . HIS A 1 165 ? 23.788 -30.135 28.775 1.00 32.22 165 HIS A N 1
ATOM 1321 C CA . HIS A 1 165 ? 25.010 -29.583 29.394 1.00 32.22 165 HIS A CA 1
ATOM 1322 C C . HIS A 1 165 ? 24.664 -28.193 29.978 1.00 32.22 165 HIS A C 1
ATOM 1324 O O . HIS A 1 165 ? 24.190 -27.323 29.258 1.00 32.22 165 HIS A O 1
ATOM 1330 N N . SER A 1 166 ? 24.552 -28.081 31.312 1.00 32.94 166 SER A N 1
ATOM 1331 C CA . SER A 1 166 ? 25.442 -27.297 32.204 1.00 32.94 166 SER A CA 1
ATOM 1332 C C . SER A 1 166 ? 25.744 -25.873 31.710 1.00 32.94 166 SER A C 1
ATOM 1334 O O . SER A 1 166 ? 26.275 -25.715 30.624 1.00 32.94 166 SER A O 1
ATOM 1336 N N . SER A 1 167 ? 25.595 -24.775 32.437 1.00 32.94 167 SER A N 1
ATOM 1337 C CA . SER A 1 167 ? 25.250 -24.492 33.827 1.00 32.94 167 SER A CA 1
ATOM 1338 C C . SER A 1 167 ? 25.327 -22.965 33.932 1.00 32.94 167 SER A C 1
ATOM 1340 O O . SER A 1 167 ? 26.392 -22.412 33.682 1.00 32.94 167 SER A O 1
ATOM 1342 N N . CYS A 1 168 ? 24.245 -22.290 34.308 1.00 30.69 168 CYS A N 1
ATOM 1343 C CA . CYS A 1 168 ? 24.313 -20.969 34.935 1.00 30.69 168 CYS A CA 1
ATOM 1344 C C . CYS A 1 168 ? 23.083 -20.833 35.829 1.00 30.69 168 CYS A C 1
ATOM 1346 O O . CYS A 1 168 ? 22.011 -20.398 35.421 1.00 30.69 168 CYS A O 1
ATOM 1348 N N . PHE A 1 169 ? 23.256 -21.342 37.045 1.00 28.97 169 PHE A N 1
ATOM 1349 C CA . PHE A 1 169 ? 22.387 -21.117 38.188 1.00 28.97 169 PHE A CA 1
ATOM 1350 C C . PHE A 1 169 ? 22.688 -19.708 38.711 1.00 28.97 169 PHE A C 1
ATOM 1352 O O . PHE A 1 169 ? 23.850 -19.385 38.946 1.00 28.97 169 PHE A O 1
ATOM 1359 N N . GLY A 1 170 ? 21.663 -18.877 38.887 1.00 30.30 170 GLY A N 1
ATOM 1360 C CA . GLY A 1 170 ? 21.837 -17.503 39.355 1.00 30.30 170 GLY A CA 1
ATOM 1361 C C . GLY A 1 170 ? 20.519 -16.820 39.697 1.00 30.30 170 GLY A C 1
ATOM 1362 O O . GLY A 1 170 ? 20.104 -15.916 38.992 1.00 30.30 170 GLY A O 1
ATOM 1363 N N . SER A 1 171 ? 19.904 -17.302 40.779 1.00 32.78 171 SER A N 1
ATOM 1364 C CA . SER A 1 171 ? 18.887 -16.677 41.639 1.00 32.78 171 SER A CA 1
ATOM 1365 C C . SER A 1 171 ? 17.598 -16.120 41.017 1.00 32.78 171 SER A C 1
ATOM 1367 O O . SER A 1 171 ? 17.566 -15.078 40.369 1.00 32.78 171 SER A O 1
ATOM 1369 N N . CYS A 1 172 ? 16.495 -16.778 41.380 1.00 32.84 172 CYS A N 1
ATOM 1370 C CA . CYS A 1 172 ? 15.165 -16.185 41.421 1.00 32.84 172 CYS A CA 1
ATOM 1371 C C . CYS A 1 172 ? 15.165 -14.919 42.294 1.00 32.84 172 CYS A C 1
ATOM 1373 O O . CYS A 1 172 ? 15.682 -14.933 43.412 1.00 32.84 172 CYS A O 1
ATOM 1375 N N . GLY A 1 173 ? 14.542 -13.864 41.778 1.00 33.84 173 GLY A N 1
ATOM 1376 C CA . GLY A 1 173 ? 14.005 -12.740 42.532 1.00 33.84 173 GLY A CA 1
ATOM 1377 C C . GLY A 1 173 ? 12.695 -12.345 41.861 1.00 33.84 173 GLY A C 1
ATOM 1378 O O . GLY A 1 173 ? 12.693 -11.965 40.691 1.00 33.84 173 GLY A O 1
ATOM 1379 N N . GLU A 1 174 ? 11.583 -12.528 42.567 1.00 44.25 174 GLU A N 1
ATOM 1380 C CA . GLU A 1 174 ? 10.249 -12.101 42.151 1.00 44.25 174 GLU A CA 1
ATOM 1381 C C . GLU A 1 174 ? 10.251 -10.598 41.835 1.00 44.25 174 GLU A C 1
ATOM 1383 O O . GLU A 1 174 ? 10.655 -9.781 42.659 1.00 44.25 174 GLU A O 1
ATOM 1388 N N . THR A 1 175 ? 9.790 -10.216 40.642 1.00 40.22 175 THR A N 1
ATOM 1389 C CA . THR A 1 175 ? 9.530 -8.813 40.295 1.00 40.22 175 THR A CA 1
ATOM 1390 C C . THR A 1 175 ? 8.050 -8.629 39.986 1.00 40.22 175 THR A C 1
ATOM 1392 O O . THR A 1 175 ? 7.615 -8.521 38.843 1.00 40.22 175 THR A O 1
ATOM 1395 N N . THR A 1 176 ? 7.249 -8.519 41.041 1.00 42.34 176 THR A N 1
ATOM 1396 C CA . THR A 1 176 ? 5.877 -7.984 41.009 1.00 42.34 176 THR A CA 1
ATOM 1397 C C . THR A 1 176 ? 5.867 -6.461 40.779 1.00 42.34 176 THR A C 1
ATOM 1399 O O . THR A 1 176 ? 5.146 -5.735 41.451 1.00 42.34 176 THR A O 1
ATOM 1402 N N . GLY A 1 177 ? 6.712 -5.948 39.875 1.00 42.53 177 GLY A N 1
ATOM 1403 C CA . GLY A 1 177 ? 6.967 -4.507 39.716 1.00 42.53 177 GLY A CA 1
ATOM 1404 C C . GLY A 1 177 ? 6.724 -3.939 38.316 1.00 42.53 177 GLY A C 1
ATOM 1405 O O . GLY A 1 177 ? 6.894 -2.739 38.119 1.00 42.53 177 GLY A O 1
ATOM 1406 N N . ALA A 1 178 ? 6.349 -4.766 37.334 1.00 39.88 178 ALA A N 1
ATOM 1407 C CA . ALA A 1 178 ? 6.231 -4.324 35.941 1.00 39.88 178 ALA A CA 1
ATOM 1408 C C . ALA A 1 178 ? 4.874 -3.679 35.595 1.00 39.88 178 ALA A C 1
ATOM 1410 O O . ALA A 1 178 ? 4.811 -2.901 34.654 1.00 39.88 178 ALA A O 1
ATOM 1411 N N . THR A 1 179 ? 3.806 -3.937 36.354 1.00 49.25 179 THR A N 1
ATOM 1412 C CA . THR A 1 179 ? 2.471 -3.367 36.077 1.00 49.25 179 THR A CA 1
ATOM 1413 C C . THR A 1 179 ? 2.267 -1.985 36.703 1.00 49.25 179 THR A C 1
ATOM 1415 O O . THR A 1 179 ? 1.599 -1.134 36.127 1.00 49.25 179 THR A O 1
ATOM 1418 N N . GLU A 1 180 ? 2.911 -1.699 37.839 1.00 44.59 180 GLU A N 1
ATOM 1419 C CA . GLU A 1 180 ? 2.762 -0.409 38.529 1.00 44.59 180 GLU A CA 1
ATOM 1420 C C . GLU A 1 180 ? 3.453 0.762 37.814 1.00 44.59 180 GLU A C 1
ATOM 1422 O O . GLU A 1 180 ? 3.032 1.910 37.961 1.00 44.59 180 GLU A O 1
ATOM 1427 N N . ALA A 1 181 ? 4.537 0.507 37.076 1.00 48.88 181 ALA A N 1
ATOM 1428 C CA . ALA A 1 181 ? 5.283 1.560 36.387 1.00 48.88 181 ALA A CA 1
ATOM 1429 C C . ALA A 1 181 ? 4.541 2.072 35.140 1.00 48.88 181 ALA A C 1
ATOM 1431 O O . ALA A 1 181 ? 4.545 3.281 34.883 1.00 48.88 181 ALA A O 1
ATOM 1432 N N . ASP A 1 182 ? 3.864 1.173 34.422 1.00 51.06 182 ASP A N 1
ATOM 1433 C CA . ASP A 1 182 ? 3.075 1.500 33.232 1.00 51.06 182 ASP A CA 1
ATOM 1434 C C . ASP A 1 182 ? 1.755 2.200 33.599 1.00 51.06 182 ASP A C 1
ATOM 1436 O O . ASP A 1 182 ? 1.411 3.214 32.980 1.00 51.06 182 ASP A O 1
ATOM 1440 N N . ASP A 1 183 ? 1.084 1.781 34.680 1.00 52.44 183 ASP A N 1
ATOM 1441 C CA . ASP A 1 183 ? -0.104 2.479 35.199 1.00 52.44 183 ASP A CA 1
ATOM 1442 C C . ASP A 1 183 ? 0.232 3.888 35.706 1.00 52.44 183 ASP A C 1
ATOM 1444 O O . ASP A 1 183 ? -0.437 4.865 35.356 1.00 52.44 183 ASP A O 1
ATOM 1448 N N . LYS A 1 184 ? 1.349 4.051 36.432 1.00 58.19 184 LYS A N 1
ATOM 1449 C CA . LYS A 1 184 ? 1.805 5.375 36.897 1.00 58.19 184 LYS A CA 1
ATOM 1450 C C . LYS A 1 184 ? 2.176 6.307 35.742 1.00 58.19 184 LYS A C 1
ATOM 1452 O O . LYS A 1 184 ? 2.069 7.526 35.896 1.00 58.19 184 LYS A O 1
ATOM 1457 N N . LEU A 1 185 ? 2.626 5.784 34.599 1.00 57.75 185 LEU A N 1
ATOM 1458 C CA . LEU A 1 185 ? 2.910 6.587 33.406 1.00 57.75 185 LEU A CA 1
ATOM 1459 C C . LEU A 1 185 ? 1.618 6.988 32.676 1.00 57.75 185 LEU A C 1
ATOM 1461 O O . LEU A 1 185 ? 1.494 8.144 32.254 1.00 57.75 185 LEU A O 1
ATOM 1465 N N . ARG A 1 186 ? 0.638 6.079 32.583 1.00 58.28 186 ARG A N 1
ATOM 1466 C CA . ARG A 1 186 ? -0.694 6.345 32.012 1.00 58.28 186 ARG A CA 1
ATOM 1467 C C . ARG A 1 186 ? -1.441 7.409 32.819 1.00 58.28 186 ARG A C 1
ATOM 1469 O O . ARG A 1 186 ? -1.928 8.379 32.235 1.00 58.28 186 ARG A O 1
ATOM 1476 N N . ASP A 1 187 ? -1.417 7.318 34.147 1.00 66.94 187 ASP A N 1
ATOM 1477 C CA . ASP A 1 187 ? -2.028 8.310 35.039 1.00 66.94 187 ASP A CA 1
ATOM 1478 C C . ASP A 1 187 ? -1.342 9.676 34.965 1.00 66.94 187 ASP A C 1
ATOM 1480 O O . ASP A 1 187 ? -2.007 10.715 34.930 1.00 66.94 187 ASP A O 1
ATOM 1484 N N . ARG A 1 188 ? -0.007 9.706 34.857 1.00 62.75 188 ARG A N 1
ATOM 1485 C CA . ARG A 1 188 ? 0.749 10.960 34.719 1.00 62.75 188 ARG A CA 1
ATOM 1486 C C . ARG A 1 188 ? 0.448 11.660 33.390 1.00 62.75 188 ARG A C 1
ATOM 1488 O O . ARG A 1 188 ? 0.306 12.883 33.359 1.00 62.75 188 ARG A O 1
ATOM 1495 N N . ASN A 1 189 ? 0.289 10.896 32.309 1.00 60.94 189 ASN A N 1
ATOM 1496 C CA . ASN A 1 189 ? -0.115 11.423 31.005 1.00 60.94 189 ASN A CA 1
ATOM 1497 C C . ASN A 1 189 ? -1.580 11.898 31.005 1.00 60.94 189 ASN A C 1
ATOM 1499 O O . ASN A 1 189 ? -1.873 12.965 30.459 1.00 60.94 189 ASN A O 1
ATOM 1503 N N . ARG A 1 190 ? -2.484 11.180 31.690 1.00 66.31 190 ARG A N 1
ATOM 1504 C CA . ARG A 1 190 ? -3.890 11.581 31.879 1.00 66.31 190 ARG A CA 1
ATOM 1505 C C . ARG A 1 190 ? -4.010 12.879 32.676 1.00 66.31 190 ARG A C 1
ATOM 1507 O O . ARG A 1 190 ? -4.758 13.774 32.282 1.00 66.31 190 ARG A O 1
ATOM 1514 N N . ALA A 1 191 ? -3.237 13.016 33.753 1.00 65.50 191 ALA A N 1
ATOM 1515 C CA . ALA A 1 191 ? -3.175 14.235 34.550 1.00 65.50 191 ALA A CA 1
ATOM 1516 C C . ALA A 1 191 ? -2.648 15.420 33.727 1.00 65.50 191 ALA A C 1
ATOM 1518 O O . ALA A 1 191 ? -3.267 16.481 33.733 1.00 65.50 191 ALA A O 1
ATOM 1519 N N . ARG A 1 192 ? -1.573 15.228 32.947 1.00 62.09 192 ARG A N 1
ATOM 1520 C CA . ARG A 1 192 ? -0.987 16.282 32.102 1.00 62.09 192 ARG A CA 1
ATOM 1521 C C . ARG A 1 192 ? -1.959 16.801 31.037 1.00 62.09 192 ARG A C 1
ATOM 1523 O O . ARG A 1 192 ? -2.093 18.013 30.885 1.00 62.09 192 ARG A O 1
ATOM 1530 N N . ASN A 1 193 ? -2.687 15.909 30.363 1.00 56.62 193 ASN A N 1
ATOM 1531 C CA . ASN A 1 193 ? -3.704 16.303 29.380 1.00 56.62 193 ASN A CA 1
ATOM 1532 C C . ASN A 1 193 ? -4.898 17.025 30.029 1.00 56.62 193 ASN A C 1
ATOM 1534 O O . ASN A 1 193 ? -5.473 17.934 29.431 1.00 56.62 193 ASN A O 1
ATOM 1538 N N . LYS A 1 194 ? -5.256 16.670 31.270 1.00 65.25 194 LYS A N 1
ATOM 1539 C CA . LYS A 1 194 ? -6.324 17.344 32.024 1.00 65.25 194 LYS A CA 1
ATOM 1540 C C . LYS A 1 194 ? -5.921 18.749 32.491 1.00 65.25 194 LYS A C 1
ATOM 1542 O O . LYS A 1 194 ? -6.792 19.607 32.619 1.00 65.25 194 LYS A O 1
ATOM 1547 N N . THR A 1 195 ? -4.632 18.997 32.727 1.00 60.31 195 THR A N 1
ATOM 1548 C CA . THR A 1 195 ? -4.113 20.338 33.045 1.00 60.31 195 THR A CA 1
ATOM 1549 C C . THR A 1 195 ? -4.095 21.233 31.806 1.00 60.31 195 THR A C 1
ATOM 1551 O O . THR A 1 195 ? -4.650 22.323 31.864 1.00 60.31 195 THR A O 1
ATOM 1554 N N . MET A 1 196 ? -3.608 20.740 30.657 1.00 47.47 196 MET A N 1
ATOM 1555 C CA . MET A 1 196 ? -3.615 21.518 29.403 1.00 47.47 196 MET A CA 1
ATOM 1556 C C . MET A 1 196 ? -5.023 21.956 28.970 1.00 47.47 196 MET A C 1
ATOM 1558 O O . MET A 1 196 ? -5.206 23.096 28.555 1.00 47.47 196 MET A O 1
ATOM 1562 N N . ARG A 1 197 ? -6.044 21.103 29.148 1.00 56.38 197 ARG A N 1
ATOM 1563 C CA . ARG A 1 197 ? -7.443 21.480 28.862 1.00 56.38 197 ARG A CA 1
ATOM 1564 C C . ARG A 1 197 ? -7.984 22.586 29.778 1.00 56.38 197 ARG A C 1
ATOM 1566 O O . ARG A 1 197 ? -8.810 23.380 29.339 1.00 56.38 197 ARG A O 1
ATOM 1573 N N . ARG A 1 198 ? -7.523 22.673 31.034 1.00 54.75 198 ARG A N 1
ATOM 1574 C CA . ARG A 1 198 ? -7.913 23.777 31.934 1.00 54.75 198 ARG A CA 1
ATOM 1575 C C . ARG A 1 198 ? -7.278 25.102 31.528 1.00 54.75 198 ARG A C 1
ATOM 1577 O O . ARG A 1 198 ? -7.928 26.137 31.667 1.00 54.75 198 ARG A O 1
ATOM 1584 N N . ASP A 1 199 ? -6.060 25.062 31.000 1.00 54.16 199 ASP A N 1
ATOM 1585 C CA . ASP A 1 199 ? -5.368 26.260 30.526 1.00 54.16 199 ASP A CA 1
ATOM 1586 C C . ASP A 1 199 ? -6.012 26.797 29.231 1.00 54.16 199 ASP A C 1
ATOM 1588 O O . ASP A 1 199 ? -6.231 28.003 29.111 1.00 54.16 199 ASP A O 1
ATOM 1592 N N . GLU A 1 200 ? -6.452 25.919 28.318 1.00 55.78 200 GLU A N 1
ATOM 1593 C CA . GLU A 1 200 ? -7.205 26.310 27.112 1.00 55.78 200 GLU A CA 1
ATOM 1594 C C . GLU A 1 200 ? -8.592 26.904 27.430 1.00 55.78 200 GLU A C 1
ATOM 1596 O O . GLU A 1 200 ? -8.974 27.939 26.870 1.00 55.78 200 GLU A O 1
ATOM 1601 N N . GLU A 1 201 ? -9.338 26.323 28.377 1.00 54.72 201 GLU A N 1
ATOM 1602 C CA . GLU A 1 201 ? -10.613 26.899 28.833 1.00 54.72 201 GLU A CA 1
ATOM 1603 C C . GLU A 1 201 ? -10.426 28.239 29.567 1.00 54.72 201 GLU A C 1
ATOM 1605 O O . GLU A 1 201 ? -11.272 29.135 29.456 1.00 54.72 201 GLU A O 1
ATOM 1610 N N . GLY A 1 202 ? -9.319 28.404 30.298 1.00 54.75 202 GLY A N 1
ATOM 1611 C CA . GLY A 1 202 ? -8.951 29.653 30.966 1.00 54.75 202 GLY A CA 1
ATOM 1612 C C . GLY A 1 202 ? -8.609 30.774 29.982 1.00 54.75 202 GLY A C 1
ATOM 1613 O O . GLY A 1 202 ? -9.049 31.915 30.167 1.00 54.75 202 GLY A O 1
ATOM 1614 N N . GLN A 1 203 ? -7.891 30.452 28.903 1.00 51.72 203 GLN A N 1
ATOM 1615 C CA . GLN A 1 203 ? -7.551 31.396 27.835 1.00 51.72 203 GLN A CA 1
ATOM 1616 C C . GLN A 1 203 ? -8.806 31.831 27.057 1.00 51.72 203 GLN A C 1
ATOM 1618 O O . GLN A 1 203 ? -9.011 33.025 26.831 1.00 51.72 203 GLN A O 1
ATOM 1623 N N . SER A 1 204 ? -9.699 30.886 26.736 1.00 49.66 204 SER A N 1
ATOM 1624 C CA . SER A 1 204 ? -10.958 31.152 26.022 1.00 49.66 204 SER A CA 1
ATOM 1625 C C . SER A 1 204 ? -11.913 32.054 26.820 1.00 49.66 204 SER A C 1
ATOM 1627 O O . SER A 1 204 ? -12.517 32.980 26.271 1.00 49.66 204 SER A O 1
ATOM 1629 N N . LYS A 1 205 ? -11.997 31.871 28.147 1.00 54.00 205 LYS A N 1
ATOM 1630 C CA . LYS A 1 205 ? -12.806 32.737 29.024 1.00 54.00 205 LYS A CA 1
ATOM 1631 C C . LYS A 1 205 ? -12.207 34.139 29.185 1.00 54.00 205 LYS A C 1
ATOM 1633 O O . LYS A 1 205 ? -12.968 35.103 29.198 1.00 54.00 205 LYS A O 1
ATOM 1638 N N . LYS A 1 206 ? -10.875 34.289 29.229 1.00 54.34 206 LYS A N 1
ATOM 1639 C CA . LYS A 1 206 ? -10.213 35.612 29.258 1.00 54.34 206 LYS A CA 1
ATOM 1640 C C . LYS A 1 206 ? -10.450 36.418 27.979 1.00 54.34 206 LYS A C 1
ATOM 1642 O O . LYS A 1 206 ? -10.743 37.606 28.077 1.00 54.34 206 LYS A O 1
ATOM 1647 N N . SER A 1 207 ? -10.405 35.778 26.808 1.00 51.12 207 SER A N 1
ATOM 1648 C CA . SER A 1 207 ? -10.677 36.437 25.520 1.00 51.12 207 SER A CA 1
ATOM 1649 C C . SER A 1 207 ? -12.138 36.868 25.352 1.00 51.12 207 SER A C 1
ATOM 1651 O O . SER A 1 207 ? -12.422 37.811 24.619 1.00 51.12 207 SER A O 1
ATOM 1653 N N . ARG A 1 208 ? -13.080 36.222 26.052 1.00 50.09 208 ARG A N 1
ATOM 1654 C CA . ARG A 1 208 ? -14.511 36.559 25.972 1.00 50.09 208 ARG A CA 1
ATOM 1655 C C . ARG A 1 208 ? -14.907 37.766 26.834 1.00 50.09 208 ARG A C 1
ATOM 1657 O O . ARG A 1 208 ? -15.912 38.405 26.542 1.00 50.09 208 ARG A O 1
ATOM 1664 N N . VAL A 1 209 ? -14.116 38.102 27.857 1.00 51.38 209 VAL A N 1
ATOM 1665 C CA . VAL A 1 209 ? -14.372 39.246 28.757 1.00 51.38 209 VAL A CA 1
ATOM 1666 C C . VAL A 1 209 ? -13.877 40.576 28.164 1.00 51.38 209 VAL A C 1
ATOM 1668 O O . VAL A 1 209 ? -14.357 41.634 28.554 1.00 51.38 209 VAL A O 1
ATOM 1671 N N . THR A 1 210 ? -12.979 40.562 27.174 1.00 51.81 210 THR A N 1
ATOM 1672 C CA . THR A 1 210 ? -12.358 41.788 26.628 1.00 51.81 210 THR A CA 1
ATOM 1673 C C . THR A 1 210 ? -13.133 42.462 25.483 1.00 51.81 210 THR A C 1
ATOM 1675 O O . THR A 1 210 ? -12.699 43.499 24.996 1.00 51.81 210 THR A O 1
ATOM 1678 N N . MET A 1 211 ? -14.275 41.916 25.046 1.00 51.62 211 MET A N 1
ATOM 1679 C CA . MET A 1 211 ? -15.008 42.391 23.853 1.00 51.62 211 MET A CA 1
ATOM 1680 C C . MET A 1 211 ? -16.177 43.358 24.138 1.00 51.62 211 MET A C 1
ATOM 1682 O O . MET A 1 211 ? -16.888 43.730 23.210 1.00 51.62 211 MET A O 1
ATOM 1686 N N . TYR A 1 212 ? -16.378 43.804 25.386 1.00 47.22 212 TYR A N 1
ATOM 1687 C CA . TYR A 1 212 ? -17.482 44.712 25.747 1.00 47.22 212 TYR A CA 1
ATOM 1688 C C . TYR A 1 212 ? -17.026 45.921 26.572 1.00 47.22 212 TYR A C 1
ATOM 1690 O O . TYR A 1 212 ? -17.504 46.147 27.679 1.00 47.22 212 TYR A O 1
ATOM 1698 N N . THR A 1 213 ? -16.128 46.739 26.030 1.00 53.69 213 THR A N 1
ATOM 1699 C CA . THR A 1 213 ? -15.978 48.131 26.485 1.00 53.69 213 THR A CA 1
ATOM 1700 C C . THR A 1 213 ? -15.840 49.032 25.268 1.00 53.69 213 THR A C 1
ATOM 1702 O O . THR A 1 213 ? -14.749 49.202 24.728 1.00 53.69 213 THR A O 1
ATOM 1705 N N . VAL A 1 214 ? -16.970 49.576 24.816 1.00 51.28 214 VAL A N 1
ATOM 1706 C CA . VAL A 1 214 ? -17.029 50.640 23.808 1.00 51.28 214 VAL A CA 1
ATOM 1707 C C . VAL A 1 214 ? -17.036 51.971 24.571 1.00 51.28 214 VAL A C 1
ATOM 1709 O O . VAL A 1 214 ? -17.960 52.185 25.359 1.00 51.28 214 VAL A O 1
ATOM 1712 N N . PRO A 1 215 ? -16.038 52.856 24.418 1.00 51.59 215 PRO A N 1
ATOM 1713 C CA . PRO A 1 215 ? -16.089 54.170 25.045 1.00 51.59 215 PRO A CA 1
ATOM 1714 C C . PRO A 1 215 ? -17.087 55.069 24.301 1.00 51.59 215 PRO A C 1
ATOM 1716 O O . PRO A 1 215 ? -16.933 55.342 23.111 1.00 51.59 215 PRO A O 1
ATOM 1719 N N . TYR A 1 216 ? -18.118 55.526 25.015 1.00 42.41 216 TYR A N 1
ATOM 1720 C CA . TYR A 1 216 ? -18.965 56.643 24.599 1.00 42.41 216 TYR A CA 1
ATOM 1721 C C . TYR A 1 216 ? -18.126 57.925 24.623 1.00 42.41 216 TYR A C 1
ATOM 1723 O O . TYR A 1 216 ? -17.706 58.367 25.691 1.00 42.41 216 TYR A O 1
ATOM 1731 N N . ASN A 1 217 ? -17.896 58.523 23.455 1.00 48.34 217 ASN A N 1
ATOM 1732 C CA . ASN A 1 217 ? -17.407 59.893 23.353 1.00 48.34 217 ASN A CA 1
ATOM 1733 C C . ASN A 1 217 ? -18.613 60.835 23.463 1.00 48.34 217 ASN A C 1
ATOM 1735 O O . ASN A 1 217 ? -19.480 60.842 22.589 1.00 48.34 217 ASN A O 1
ATOM 1739 N N . THR A 1 218 ? -18.678 61.603 24.546 1.00 50.03 218 THR A N 1
ATOM 1740 C CA . THR A 1 218 ? -19.568 62.761 24.682 1.00 50.03 218 THR A CA 1
ATOM 1741 C C . THR A 1 218 ? -18.826 64.022 24.243 1.00 50.03 218 THR A C 1
ATOM 1743 O O . THR A 1 218 ? -17.730 64.257 24.743 1.00 50.03 218 THR A O 1
ATOM 1746 N N . SER A 1 219 ? -19.468 64.747 23.317 1.00 47.09 219 SER A N 1
ATOM 1747 C CA . SER A 1 219 ? -19.331 66.145 22.861 1.00 47.09 219 SER A CA 1
ATOM 1748 C C . SER A 1 219 ? -18.060 66.938 23.158 1.00 47.09 219 SER A C 1
ATOM 1750 O O . SER A 1 219 ? -17.779 67.203 24.346 1.00 47.09 219 SER A O 1
#

Organism: Papilio xuthus (NCBI:txid66420)

pLDDT: mean 71.78, std 21.65, range [28.97, 94.56]

Secondary structure (DSSP, 8-state):
-PPP-------BTTTTB--TTTTTPPP--HHHHHHHHHHHHHHHHHSSSPPPPPHHHHHHHHHHHHH-S---HHHHHHHHHHHHTS---HHHHHHHHHH--SSHHHHHHH-GGGTTTS-HHHHHHHHHHHHHHHHTT----TTTHHHHTTSS--S--------------------TTHHHHHHHHHHHHHHHHHHHHHHHHHHHHHHHHTT--------

Foldseek 3Di:
DDDPPPVPDPADQLQPRDPPVCPPPADDALQRLLVVLVVVQVVLVVDPHRDDDDPVSVVSNVVSVLQPLANDPVLRVVLLVLLVVAPDDNSLSRQCLRVLDQALVVSCVSRVNCPPVDDRVVVNVNSVVSVVSSPVRDPDDPVVVVVVVPPPPPDDDDDDDDDDDDDDDDDDDDCPPPPVVVVVVVVVVVVVVVVVVVVVVVVVVVVVVPPPDDDDDDD

InterPro domains:
  IPR005574 RNA polymerase subunit Rpb4/RPC9 [PF03874] (28-132)
  IPR006590 RNA polymerase Rpb4/RPC9, core [SM00657] (20-137)
  IPR010997 HRDC-like superfamily [SSF47819] (6-133)
  IPR038324 Rpb4/RPC9 superfamily [G3DSA:1.20.1250.40] (10-136)
  IPR045222 DNA-directed RNA polymerase II subunit Rpb4-like [PTHR21297] (9-134)

Radius of gyration: 27.39 Å; chains: 1; bounding box: 60×102×62 Å

Sequence (219 aa):
MSCPIQDVVEEDAADLQFPKEFENAETLLISEVDMLLEHRKAQNESAEEEQEFSEVFMKTLTYTNMFKKFKNKETIAAVRNLLQSKKLHKFEVASLANLCPETPDEAKALIPSLEGRFEDEELRILLDDIQTKRIKAGRWRRHELAACARISCTSHGSNKPIIKHSSCFGSCGETTGATEADDKLRDRNRARNKTMRRDEEGQSKKSRVTMYTVPYNTS